Protein AF-A0A4Q7YF95-F1 (afdb_monomer_lite)

Organism: NCBI:txid388466

Radius of gyration: 21.89 Å; chains: 1; bounding box: 48×42×56 Å

InterPro domains:
  IPR001387 Cro/C1-type, helix-turn-helix domain [PF01381] (141-171)
  IPR001387 Cro/C1-type, helix-turn-helix domain [PS50943] (138-192)
  IPR001387 Cro/C1-type, helix-turn-helix domain [cd00093] (141-169)
  IPR010982 Lambda repressor-like, DNA-binding domain superfamily [G3DSA:1.10.260.40] (134-193)
  IPR010982 Lambda repressor-like, DNA-binding domain superfamily [SSF47413] (138-171)

Secondary structure (DSSP, 8-state):
---------EEEEE-TTTHHHHHHHTTTS-EEEEEPPSS--TTTS--EEEEEEE-SSPPP-HHHHHHHHHTTSTTEEEEEEE--S--HHHHHHHHHHHHHH--S-EEEESSHHHHHHHHHHTTS-------TTSS--HHHHHHHTT--HHHHHHHTTS-HHHHHHHHTTSSGGGHHHHSHHHHHHHHHHHHHS-GGGHHHHHHS-BGGGTTB-HHHHHHTT-HHHHHHHHHHHHTT---

pLDDT: mean 79.91, std 13.31, range [26.0, 94.62]

Foldseek 3Di:
DPDPDPAAAEEEEEAPVCQVVVCVLCVLFSYHRDYQDQADALVNDAQYAEYEYEDEVDADDPSVLNSQLSQVDPSYQEYEYEYADDPPVRVVRVVVSCVVRHPHHYYYHNHVLVVLLVCVVSVRDDPQCQDPPGDRLLVVLCVLLVHDLLLQCQLLVHDSVVSVCVNVVHPCPCVCVSCVLSVLLVRLCSNPPRSVCSNVQQCAQDVQVVRDRVSVCSSNNNSVSVSVVSVCVVVVHDD

Structure (mmCIF, N/CA/C/O backbone):
data_AF-A0A4Q7YF95-F1
#
_entry.id   AF-A0A4Q7YF95-F1
#
loop_
_atom_site.group_PDB
_atom_site.id
_atom_site.type_symbol
_atom_site.label_atom_id
_atom_site.label_alt_id
_atom_site.label_comp_id
_atom_site.label_asym_id
_atom_site.label_entity_id
_atom_site.label_seq_id
_atom_site.pdbx_PDB_ins_code
_atom_site.Cartn_x
_atom_site.Cartn_y
_atom_site.Cartn_z
_atom_site.occupancy
_atom_site.B_iso_or_equiv
_atom_site.auth_seq_id
_atom_site.auth_comp_id
_atom_site.auth_asym_id
_atom_site.auth_atom_id
_atom_site.pdbx_PDB_model_num
ATOM 1 N N . MET A 1 1 ? 23.882 14.570 18.164 1.00 30.48 1 MET A N 1
ATOM 2 C CA . MET A 1 1 ? 22.752 15.028 17.330 1.00 30.48 1 MET A CA 1
ATOM 3 C C . MET A 1 1 ? 23.112 14.731 15.887 1.00 30.48 1 MET A C 1
ATOM 5 O O . MET A 1 1 ? 23.683 15.581 15.221 1.00 30.48 1 MET A O 1
ATOM 9 N N . GLU A 1 2 ? 22.876 13.499 15.441 1.00 26.00 2 GLU A N 1
ATOM 10 C CA . GLU A 1 2 ? 22.947 13.183 14.014 1.00 26.00 2 GLU A CA 1
ATOM 11 C C . GLU A 1 2 ? 21.633 13.638 13.389 1.00 26.00 2 GLU A C 1
ATOM 13 O O . GLU A 1 2 ? 20.549 13.221 13.795 1.00 26.00 2 GLU A O 1
ATOM 18 N N . THR A 1 3 ? 21.736 14.575 12.457 1.00 28.14 3 THR A N 1
ATOM 19 C CA . THR A 1 3 ? 20.658 14.976 11.565 1.00 28.14 3 THR A CA 1
ATOM 20 C C . THR A 1 3 ? 20.126 13.724 10.876 1.00 28.14 3 THR A C 1
ATOM 22 O O . THR A 1 3 ? 20.822 13.114 10.067 1.00 28.14 3 THR A O 1
ATOM 25 N N . VAL A 1 4 ? 18.895 13.324 11.207 1.00 33.94 4 VAL A N 1
ATOM 26 C CA . VAL A 1 4 ? 18.156 12.280 10.490 1.00 33.94 4 VAL A CA 1
ATOM 27 C C . VAL A 1 4 ? 17.928 12.798 9.072 1.00 33.94 4 VAL A C 1
ATOM 29 O O . VAL A 1 4 ? 16.939 13.469 8.787 1.00 33.94 4 VAL A O 1
ATOM 32 N N . ALA A 1 5 ? 18.894 12.562 8.187 1.00 36.22 5 ALA A N 1
ATOM 33 C CA . ALA A 1 5 ? 18.736 12.799 6.766 1.00 36.22 5 ALA A CA 1
ATOM 34 C C . ALA A 1 5 ? 17.517 11.985 6.323 1.00 36.22 5 ALA A C 1
ATOM 36 O O . ALA A 1 5 ? 17.524 10.761 6.454 1.00 36.22 5 ALA A O 1
ATOM 37 N N . HIS A 1 6 ? 16.458 12.657 5.865 1.00 42.09 6 HIS A N 1
ATOM 38 C CA . HIS A 1 6 ? 15.288 12.010 5.278 1.00 42.09 6 HIS A CA 1
ATOM 39 C C . HIS A 1 6 ? 15.752 11.073 4.161 1.00 42.09 6 HIS A C 1
ATOM 41 O O . HIS A 1 6 ? 16.084 11.501 3.055 1.00 42.09 6 HIS A O 1
ATOM 47 N N . ARG A 1 7 ? 15.844 9.780 4.474 1.00 53.19 7 ARG A N 1
ATOM 48 C CA . ARG A 1 7 ? 16.226 8.755 3.516 1.00 53.19 7 ARG A CA 1
ATOM 49 C C . ARG A 1 7 ? 15.000 8.487 2.661 1.00 53.19 7 ARG A C 1
ATOM 51 O O . ARG A 1 7 ? 14.085 7.804 3.093 1.00 53.19 7 ARG A O 1
ATOM 58 N N . GLN A 1 8 ? 14.980 9.056 1.464 1.00 64.06 8 GLN A N 1
ATOM 59 C CA . GLN A 1 8 ? 13.888 8.868 0.520 1.00 64.06 8 GLN A CA 1
ATOM 60 C C . GLN A 1 8 ? 13.778 7.388 0.126 1.00 64.06 8 GLN A C 1
ATOM 62 O O . GLN A 1 8 ? 14.653 6.848 -0.553 1.00 64.06 8 GLN A O 1
A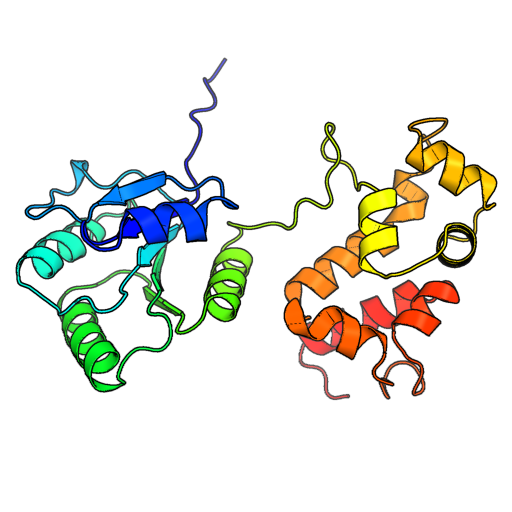TOM 67 N N . GLU A 1 9 ? 12.730 6.709 0.590 1.00 81.38 9 GLU A N 1
ATOM 68 C CA . GLU A 1 9 ? 12.582 5.262 0.393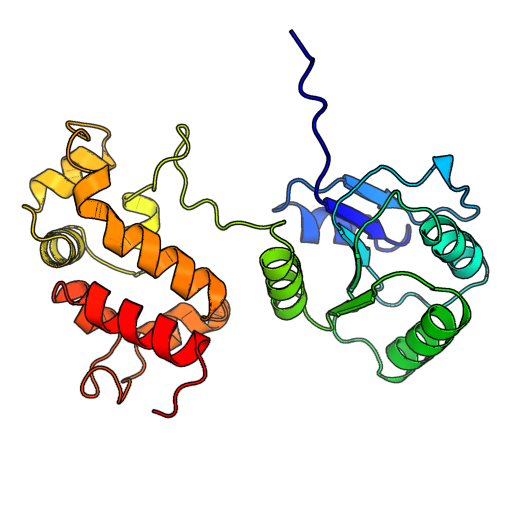 1.00 81.38 9 GLU A CA 1
ATOM 69 C C . GLU A 1 9 ? 12.137 4.912 -1.030 1.00 81.38 9 GLU A C 1
ATOM 71 O O . GLU A 1 9 ? 12.580 3.899 -1.579 1.00 81.38 9 GLU A O 1
ATOM 76 N N . LEU A 1 10 ? 11.344 5.792 -1.650 1.00 87.62 10 LEU A N 1
ATOM 77 C CA . LEU A 1 10 ? 10.809 5.637 -2.998 1.00 87.62 10 LEU A CA 1
ATOM 78 C C . LEU A 1 10 ? 11.267 6.770 -3.912 1.00 87.62 10 LEU A C 1
ATOM 80 O O . LEU A 1 10 ? 11.048 7.949 -3.634 1.00 87.62 10 LEU A O 1
ATOM 84 N N . THR A 1 11 ? 11.864 6.415 -5.042 1.00 91.56 11 THR A N 1
ATOM 85 C CA . THR A 1 11 ? 12.058 7.338 -6.167 1.00 91.56 11 THR A CA 1
ATOM 86 C C . THR A 1 11 ? 11.284 6.816 -7.366 1.00 91.56 11 THR A C 1
ATOM 88 O O . THR A 1 11 ? 11.277 5.620 -7.625 1.00 91.56 11 THR A O 1
ATOM 91 N N . VAL A 1 12 ? 10.615 7.697 -8.095 1.00 92.69 12 VAL A N 1
ATOM 92 C CA . VAL A 1 12 ? 9.833 7.366 -9.283 1.00 92.69 12 VAL A CA 1
ATOM 93 C C . VAL A 1 12 ? 10.422 8.122 -10.460 1.00 92.69 12 VAL A C 1
ATOM 95 O O . VAL A 1 12 ? 10.557 9.342 -10.418 1.00 92.69 12 VAL A O 1
ATOM 98 N N . TRP A 1 13 ? 10.752 7.394 -11.514 1.00 93.06 13 TRP A N 1
ATOM 99 C CA . TRP A 1 13 ? 11.311 7.913 -12.749 1.00 93.06 13 TRP A CA 1
ATOM 100 C C . TRP A 1 13 ? 10.287 7.787 -13.860 1.00 93.06 13 TRP A C 1
ATOM 102 O O . TRP A 1 13 ? 9.711 6.719 -14.041 1.00 93.06 13 TRP A O 1
ATOM 112 N N . ALA A 1 14 ? 10.062 8.861 -14.604 1.00 92.19 14 ALA A N 1
ATOM 113 C CA . ALA A 1 14 ? 9.089 8.881 -15.687 1.00 92.19 14 ALA A CA 1
ATOM 114 C C . ALA A 1 14 ? 9.597 9.717 -16.862 1.00 92.19 14 ALA A C 1
ATOM 116 O O . ALA A 1 14 ? 10.321 10.695 -16.674 1.00 92.19 14 ALA A O 1
ATOM 117 N N . ASP A 1 15 ? 9.197 9.366 -18.079 1.00 89.69 15 ASP A N 1
ATOM 118 C CA . ASP A 1 15 ? 9.427 10.236 -19.228 1.00 89.69 15 ASP A CA 1
ATOM 119 C C . ASP A 1 15 ? 8.737 11.590 -19.047 1.00 89.69 15 ASP A C 1
ATOM 121 O O . ASP A 1 15 ? 7.677 11.691 -18.427 1.00 89.69 15 ASP A O 1
ATOM 125 N N . ALA A 1 16 ? 9.306 12.643 -19.639 1.00 87.88 16 ALA A N 1
ATOM 126 C CA . ALA A 1 16 ? 8.754 13.996 -19.543 1.00 87.88 16 ALA A CA 1
ATOM 127 C C . ALA A 1 16 ? 7.283 14.077 -20.002 1.00 87.88 16 ALA A C 1
ATOM 129 O O . ALA A 1 16 ? 6.505 14.833 -19.424 1.00 87.88 16 ALA A O 1
ATOM 130 N N . SER A 1 17 ? 6.895 13.266 -20.994 1.00 87.44 17 SER A N 1
ATOM 131 C CA . SER A 1 17 ? 5.521 13.178 -21.505 1.00 87.44 17 SER A CA 1
ATOM 132 C C . SER A 1 17 ? 4.517 12.616 -20.495 1.00 87.44 17 SER A C 1
ATOM 134 O O . SER A 1 17 ? 3.343 12.964 -20.568 1.00 87.44 17 SER A O 1
ATOM 136 N N . VAL A 1 18 ? 4.959 11.776 -19.553 1.00 88.88 18 VAL A N 1
ATOM 137 C CA . VAL A 1 18 ? 4.102 11.093 -18.562 1.00 88.88 18 VAL A CA 1
ATOM 138 C C . VAL A 1 18 ? 4.451 11.475 -17.120 1.00 88.88 18 VAL A C 1
ATOM 140 O O . VAL A 1 18 ? 3.931 10.900 -16.168 1.00 88.88 18 VAL A O 1
ATOM 143 N N . LEU A 1 19 ? 5.306 12.483 -16.929 1.00 90.00 19 LEU A N 1
ATOM 144 C CA . LEU A 1 19 ? 5.762 12.922 -15.611 1.00 90.00 19 LEU A CA 1
ATOM 145 C C . LEU A 1 19 ? 4.626 13.505 -14.763 1.00 90.00 19 LEU A C 1
ATOM 147 O O . LEU A 1 19 ? 4.583 13.273 -13.558 1.00 90.00 19 LEU A O 1
ATOM 151 N N . ALA A 1 20 ? 3.715 14.265 -15.378 1.00 88.44 20 ALA A N 1
ATOM 152 C CA . ALA A 1 20 ? 2.544 14.801 -14.684 1.00 88.44 20 ALA A CA 1
ATOM 153 C C . ALA A 1 20 ? 1.636 13.670 -14.172 1.00 88.44 20 ALA A C 1
ATOM 155 O O . ALA A 1 20 ? 1.212 13.701 -13.021 1.00 88.44 20 ALA A O 1
ATOM 156 N N . GLU A 1 21 ? 1.429 12.635 -14.989 1.00 88.06 21 GLU A N 1
ATOM 157 C CA . GLU A 1 21 ? 0.671 11.441 -14.608 1.00 88.06 21 GLU A CA 1
ATOM 158 C C . GLU A 1 21 ? 1.381 10.640 -13.511 1.00 88.06 21 GLU A C 1
ATOM 160 O O . GLU A 1 21 ? 0.750 10.220 -12.548 1.00 88.06 21 GLU A O 1
ATOM 165 N N . ALA A 1 22 ? 2.704 10.479 -13.592 1.00 86.94 22 ALA A N 1
ATOM 166 C CA . ALA A 1 22 ? 3.474 9.822 -12.540 1.00 86.94 22 ALA A CA 1
ATOM 167 C C . ALA A 1 22 ? 3.366 10.570 -11.201 1.00 86.94 22 ALA A C 1
ATOM 169 O O . ALA A 1 22 ? 3.238 9.947 -10.150 1.00 86.94 22 ALA A O 1
ATOM 170 N N . LYS A 1 23 ? 3.390 11.908 -11.224 1.00 87.88 23 LYS A N 1
ATOM 171 C CA . LYS A 1 23 ? 3.216 12.709 -10.007 1.00 87.88 23 LYS A CA 1
ATOM 172 C C . LYS A 1 23 ? 1.863 12.473 -9.355 1.00 87.88 23 LYS A C 1
ATOM 174 O O . LYS A 1 23 ? 1.802 12.319 -8.141 1.00 87.88 23 LYS A O 1
ATOM 179 N N . ASP A 1 24 ? 0.814 12.414 -10.163 1.00 83.75 24 ASP A N 1
ATOM 180 C CA . ASP A 1 24 ? -0.536 12.131 -9.693 1.00 83.75 24 ASP A CA 1
ATOM 181 C C . ASP A 1 24 ? -0.656 10.696 -9.145 1.00 83.75 24 ASP A C 1
ATOM 183 O O . ASP A 1 24 ? -1.069 10.485 -8.005 1.00 83.75 24 ASP A O 1
ATOM 187 N N . LEU A 1 25 ? -0.173 9.700 -9.892 1.00 81.50 25 LEU A N 1
ATOM 188 C CA . LEU A 1 25 ? -0.291 8.279 -9.552 1.00 81.50 25 LEU A CA 1
ATOM 189 C C . LEU A 1 25 ? 0.499 7.877 -8.296 1.00 81.50 25 LEU A C 1
ATOM 191 O O . LEU A 1 25 ? 0.059 7.013 -7.534 1.00 81.50 25 LEU A O 1
ATOM 195 N N . PHE A 1 26 ? 1.648 8.509 -8.056 1.00 82.94 26 PHE A N 1
ATOM 196 C CA . PHE A 1 26 ? 2.492 8.248 -6.887 1.00 82.94 26 PHE A CA 1
ATOM 197 C C . PHE A 1 26 ? 2.343 9.290 -5.769 1.00 82.94 26 PHE A C 1
ATOM 199 O O . PHE A 1 26 ? 3.061 9.204 -4.777 1.00 82.94 26 PHE A O 1
ATOM 206 N N . SER A 1 27 ? 1.397 10.227 -5.880 1.00 78.62 27 SER A N 1
ATOM 207 C CA . SER A 1 27 ? 1.142 11.283 -4.879 1.00 78.62 27 SER A CA 1
ATOM 208 C C . SER A 1 27 ? 0.841 10.754 -3.471 1.00 78.62 27 SER A C 1
ATOM 210 O O . SER A 1 27 ? 1.126 11.418 -2.481 1.00 78.62 27 SER A O 1
ATOM 212 N N . HIS A 1 28 ? 0.288 9.542 -3.384 1.00 70.06 28 HIS A N 1
ATOM 213 C CA . HIS A 1 28 ? -0.070 8.862 -2.136 1.00 70.06 28 HIS A CA 1
ATOM 214 C C . HIS A 1 28 ? 1.130 8.207 -1.440 1.00 70.06 28 HIS A C 1
ATOM 216 O O . HIS A 1 28 ? 0.973 7.586 -0.389 1.00 70.06 28 HIS A O 1
ATOM 222 N N . PHE A 1 29 ? 2.310 8.286 -2.048 1.00 72.94 29 PHE A N 1
ATOM 223 C CA . PHE A 1 29 ? 3.548 7.778 -1.491 1.00 72.94 29 PHE A CA 1
ATOM 224 C C . PHE A 1 29 ? 4.480 8.946 -1.208 1.00 72.94 29 PHE A C 1
ATOM 226 O O . PHE A 1 29 ? 4.494 9.934 -1.940 1.00 72.94 29 PHE A O 1
ATOM 233 N N . GLU A 1 30 ? 5.327 8.804 -0.193 1.00 76.50 30 GLU A N 1
ATOM 234 C CA . GLU A 1 30 ? 6.416 9.748 0.077 1.00 76.50 30 GLU A CA 1
ATOM 235 C C . GLU A 1 30 ? 7.559 9.560 -0.945 1.00 76.50 30 GLU A C 1
ATOM 237 O O . GLU A 1 30 ? 8.699 9.222 -0.618 1.00 76.50 30 GLU A O 1
ATOM 242 N N . ALA A 1 31 ? 7.233 9.727 -2.229 1.00 84.25 31 ALA A N 1
ATOM 243 C CA . ALA A 1 31 ? 8.092 9.429 -3.364 1.00 84.25 31 ALA A CA 1
ATOM 244 C C . ALA A 1 31 ? 8.725 10.684 -3.976 1.00 84.25 31 ALA A C 1
ATOM 246 O O . ALA A 1 31 ? 8.050 11.684 -4.222 1.00 84.25 31 ALA A O 1
ATOM 247 N N . ALA A 1 32 ? 10.011 10.612 -4.332 1.00 87.81 32 ALA A N 1
ATOM 248 C CA . ALA A 1 32 ? 10.620 11.610 -5.214 1.00 87.81 32 ALA A CA 1
ATOM 249 C C . ALA A 1 32 ? 10.286 11.273 -6.656 1.00 87.81 32 ALA A C 1
ATOM 251 O O . ALA A 1 32 ? 10.810 10.298 -7.186 1.00 87.81 32 ALA A O 1
ATOM 252 N N . ILE A 1 33 ? 9.488 12.105 -7.316 1.00 90.50 33 ILE A N 1
ATOM 253 C CA . ILE A 1 33 ? 9.191 11.926 -8.737 1.00 90.50 33 ILE A CA 1
ATOM 254 C C . ILE A 1 33 ? 10.149 12.769 -9.582 1.00 90.50 33 ILE A C 1
ATOM 256 O O . ILE A 1 33 ? 10.234 13.989 -9.420 1.00 90.50 33 ILE A O 1
ATOM 260 N N . ARG A 1 34 ? 10.873 12.113 -10.490 1.00 91.75 34 ARG A N 1
ATOM 261 C CA . ARG A 1 34 ? 11.929 12.696 -11.324 1.00 91.75 34 ARG A CA 1
ATOM 262 C C . ARG A 1 34 ? 11.732 12.340 -12.803 1.00 91.75 34 ARG A C 1
ATOM 264 O O . ARG A 1 34 ? 11.249 11.250 -13.112 1.00 91.75 34 ARG A O 1
ATOM 271 N N . PRO A 1 35 ? 12.109 13.235 -13.732 1.00 91.69 35 PRO A N 1
ATOM 272 C CA . PRO A 1 35 ? 12.163 12.887 -15.144 1.00 91.69 35 PRO A CA 1
ATOM 273 C C . PRO A 1 35 ? 13.313 11.911 -15.414 1.00 91.69 35 PRO A C 1
ATOM 275 O O . PRO A 1 35 ? 14.379 12.035 -14.808 1.00 91.69 35 PRO A O 1
ATOM 278 N N . ILE A 1 36 ? 13.127 10.986 -16.355 1.00 88.56 36 ILE A N 1
ATOM 279 C CA . ILE A 1 36 ? 14.234 10.208 -16.921 1.00 88.56 36 ILE A CA 1
ATOM 280 C C . ILE A 1 36 ? 15.137 11.187 -17.692 1.00 88.56 36 ILE A C 1
ATOM 282 O O . ILE A 1 36 ? 14.664 11.854 -18.619 1.00 88.56 36 ILE A O 1
ATOM 286 N N . PRO A 1 37 ? 16.415 11.338 -17.307 1.00 84.94 37 PRO A N 1
ATOM 287 C CA . PRO A 1 37 ? 17.321 12.254 -17.982 1.00 84.94 37 PRO A CA 1
ATOM 288 C C . PRO A 1 37 ? 17.772 11.680 -19.333 1.00 84.94 37 PRO A C 1
ATOM 290 O O . PRO A 1 37 ? 17.904 10.470 -19.497 1.00 84.94 37 PRO A O 1
ATOM 293 N N . LYS A 1 38 ? 18.056 12.559 -20.303 1.00 81.31 38 LYS A N 1
ATOM 294 C CA . LYS A 1 38 ? 18.584 12.160 -21.626 1.00 81.31 38 LYS A CA 1
ATOM 295 C C . LYS A 1 38 ? 20.010 11.608 -21.553 1.00 81.31 38 LYS A C 1
ATOM 297 O O . LYS A 1 38 ? 20.402 10.776 -22.362 1.00 81.31 38 LYS A O 1
ATOM 302 N N . THR A 1 39 ? 20.774 12.101 -20.585 1.00 81.06 39 THR A N 1
ATOM 303 C CA . THR A 1 39 ? 22.123 11.662 -20.232 1.00 81.06 39 THR A CA 1
ATOM 304 C C . THR A 1 39 ? 22.157 11.506 -18.723 1.00 81.06 39 THR A C 1
ATOM 306 O O . THR A 1 39 ? 21.789 12.441 -18.013 1.00 81.06 39 THR A O 1
ATOM 309 N N . CYS A 1 40 ? 22.549 10.334 -18.242 1.00 79.94 40 CYS A N 1
ATOM 310 C CA . CYS A 1 40 ? 22.550 10.011 -16.824 1.00 79.94 40 CYS A CA 1
ATOM 311 C C . CYS A 1 40 ? 23.971 9.701 -16.362 1.00 79.94 40 CYS A C 1
ATOM 313 O O . CYS A 1 40 ? 24.679 8.927 -17.010 1.00 79.94 40 CYS A O 1
ATOM 315 N N . HIS A 1 41 ? 24.357 10.258 -15.219 1.00 82.06 41 HIS A N 1
ATOM 316 C CA . HIS A 1 41 ? 25.545 9.865 -14.479 1.00 82.06 41 HIS A CA 1
ATOM 317 C C . HIS A 1 41 ? 25.152 9.198 -13.160 1.00 82.06 41 HIS A C 1
ATOM 319 O O . HIS A 1 41 ? 24.077 9.425 -12.604 1.00 82.06 41 HIS A O 1
ATOM 325 N N . SER A 1 42 ? 26.044 8.372 -12.610 1.00 77.19 42 SER A N 1
ATOM 326 C CA . SER A 1 42 ? 25.785 7.675 -11.343 1.00 77.19 42 SER A CA 1
ATOM 327 C C . SER A 1 42 ? 25.513 8.639 -10.178 1.00 77.19 42 SER A C 1
ATOM 329 O O . SER A 1 42 ? 24.853 8.265 -9.209 1.00 77.19 42 SER A O 1
ATOM 331 N N . GLU A 1 43 ? 25.998 9.881 -10.254 1.00 79.75 43 GLU A N 1
ATOM 332 C CA . GLU A 1 43 ? 25.756 10.963 -9.292 1.00 79.75 43 GLU A CA 1
ATOM 333 C C . GLU A 1 43 ? 24.302 11.451 -9.279 1.00 79.75 43 GLU A C 1
ATOM 335 O O . GLU A 1 43 ? 23.798 11.782 -8.206 1.00 79.75 43 GLU A O 1
ATOM 340 N N . ASP A 1 44 ? 23.609 11.375 -10.418 1.00 79.88 44 ASP A N 1
ATOM 341 C CA . ASP A 1 44 ? 22.237 11.866 -10.597 1.00 79.88 44 ASP A CA 1
ATOM 342 C C . ASP A 1 44 ? 21.182 10.965 -9.940 1.00 79.88 44 ASP A C 1
ATOM 344 O O . ASP A 1 44 ? 20.050 11.394 -9.684 1.00 79.88 44 ASP A O 1
ATOM 348 N N . VAL A 1 45 ? 21.539 9.708 -9.655 1.00 83.00 45 VAL A N 1
ATOM 349 C CA . VAL A 1 45 ? 20.655 8.742 -9.000 1.00 83.00 45 VAL A CA 1
ATOM 350 C C . VAL A 1 45 ? 20.704 8.962 -7.483 1.00 83.00 45 VAL A C 1
ATOM 352 O O . VAL A 1 45 ? 21.737 8.691 -6.856 1.00 83.00 45 VAL A O 1
ATOM 355 N N . PRO A 1 46 ? 19.609 9.440 -6.854 1.00 84.44 46 PRO A N 1
ATOM 356 C CA . PRO A 1 46 ? 19.553 9.583 -5.414 1.00 84.44 46 PRO A CA 1
ATOM 357 C C . PRO A 1 46 ? 19.580 8.202 -4.763 1.00 84.44 46 PRO A C 1
ATOM 359 O O . PRO A 1 46 ? 19.054 7.217 -5.291 1.00 84.44 46 PRO A O 1
ATOM 362 N N . LYS A 1 47 ? 20.166 8.142 -3.569 1.00 83.69 47 LYS A N 1
ATOM 363 C CA . LYS A 1 47 ? 20.121 6.926 -2.765 1.00 83.69 47 LYS A CA 1
ATOM 364 C C . LYS A 1 47 ? 18.669 6.647 -2.377 1.00 83.69 47 LYS A C 1
ATOM 366 O O . LYS A 1 47 ? 18.069 7.454 -1.674 1.00 83.69 47 LYS A O 1
ATOM 371 N N . SER A 1 48 ? 18.129 5.516 -2.815 1.00 83.56 48 SER A N 1
ATOM 372 C CA . SER A 1 48 ? 16.758 5.094 -2.515 1.00 83.56 48 SER A CA 1
ATOM 373 C C . SER A 1 48 ? 16.693 3.590 -2.301 1.00 83.56 48 SER A C 1
ATOM 375 O O . SER A 1 48 ? 17.590 2.849 -2.706 1.00 83.56 48 SER A O 1
ATOM 377 N N . LYS A 1 49 ? 15.644 3.129 -1.621 1.00 82.62 49 LYS A N 1
ATOM 378 C CA . LYS A 1 49 ? 15.423 1.696 -1.421 1.00 82.62 49 LYS A CA 1
ATOM 379 C C . LYS A 1 49 ? 14.820 1.082 -2.680 1.00 82.62 49 LYS A C 1
ATOM 381 O O . LYS A 1 49 ? 15.367 0.129 -3.226 1.00 82.62 49 LYS A O 1
ATOM 386 N N . VAL A 1 50 ? 13.741 1.680 -3.181 1.00 88.44 50 VAL A N 1
ATOM 387 C CA . VAL A 1 50 ? 13.123 1.285 -4.446 1.00 88.44 50 VAL A CA 1
ATOM 388 C C . VAL A 1 50 ? 13.110 2.469 -5.399 1.00 88.44 50 VAL A C 1
ATOM 390 O O . VAL A 1 50 ? 12.603 3.544 -5.073 1.00 88.44 50 VAL A O 1
ATOM 393 N N . SER A 1 51 ? 13.643 2.258 -6.599 1.00 91.69 51 SER A N 1
ATOM 394 C CA . SER A 1 51 ? 13.388 3.138 -7.734 1.00 91.69 51 SER A CA 1
ATOM 395 C C . SER A 1 51 ? 12.370 2.486 -8.654 1.00 91.69 51 SER A C 1
ATOM 397 O O . SER A 1 51 ? 12.613 1.407 -9.187 1.00 91.69 51 SER A O 1
ATOM 399 N N . VAL A 1 52 ? 11.229 3.13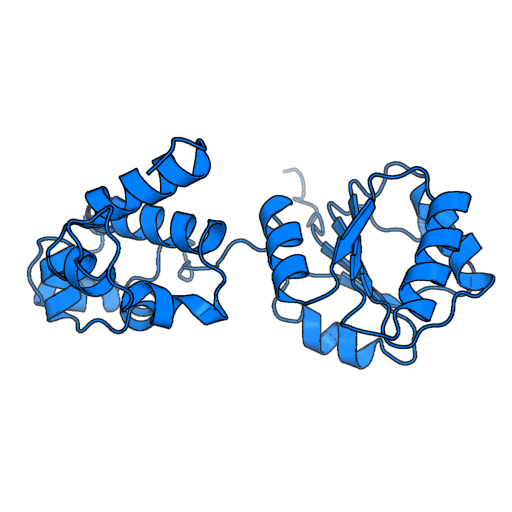7 -8.846 1.00 92.88 52 VAL A N 1
ATOM 400 C CA . VAL A 1 52 ? 10.216 2.716 -9.809 1.00 92.88 52 VAL A CA 1
ATOM 401 C C . VAL A 1 52 ? 10.462 3.435 -11.124 1.00 92.88 52 VAL A C 1
ATOM 403 O O . VAL A 1 52 ? 10.535 4.659 -11.146 1.00 92.88 52 VAL A O 1
ATOM 406 N N . VAL A 1 53 ? 10.571 2.694 -12.220 1.00 92.50 53 VAL A N 1
ATOM 407 C CA . VAL A 1 53 ? 10.605 3.254 -13.573 1.00 92.50 53 VAL A CA 1
ATOM 408 C C . VAL A 1 53 ? 9.214 3.103 -14.165 1.00 92.50 53 VAL A C 1
ATOM 410 O O . VAL A 1 53 ? 8.749 1.991 -14.410 1.00 92.50 53 VAL A O 1
ATOM 413 N N . TYR A 1 54 ? 8.535 4.227 -14.353 1.00 92.94 54 TYR A N 1
ATOM 414 C CA . TYR A 1 54 ? 7.192 4.290 -14.894 1.00 92.94 54 TYR A CA 1
ATOM 415 C C . TYR A 1 54 ? 7.230 4.408 -16.416 1.00 92.94 54 TYR A C 1
ATOM 417 O O . TYR A 1 54 ? 7.668 5.418 -16.971 1.00 92.94 54 TYR A O 1
ATOM 425 N N . LEU A 1 55 ? 6.765 3.353 -17.080 1.00 87.62 55 LEU A N 1
ATOM 426 C CA . LEU A 1 55 ? 6.900 3.146 -18.517 1.00 87.62 55 LEU A CA 1
ATOM 427 C C . LEU A 1 55 ? 5.531 3.059 -19.187 1.00 87.62 55 LEU A C 1
ATOM 429 O O . LEU A 1 55 ? 5.120 1.984 -19.606 1.00 87.62 55 LEU A O 1
ATOM 433 N N . LYS A 1 56 ? 4.823 4.185 -19.287 1.00 84.75 56 LYS A N 1
ATOM 434 C CA . LYS A 1 56 ? 3.557 4.252 -20.028 1.00 84.75 56 LYS A CA 1
ATOM 435 C C . LYS A 1 56 ? 3.792 4.761 -21.445 1.00 84.75 56 LYS A C 1
ATOM 437 O O . LYS A 1 56 ? 4.276 5.879 -21.618 1.00 84.75 56 LYS A O 1
ATOM 442 N N . HIS A 1 57 ? 3.461 3.942 -22.445 1.00 79.62 57 HIS A N 1
ATOM 443 C CA . HIS A 1 57 ? 3.627 4.248 -23.878 1.00 79.62 57 HIS A CA 1
ATOM 444 C C . HIS A 1 57 ? 5.050 4.688 -24.282 1.00 79.62 57 HIS A C 1
ATOM 446 O O . HIS A 1 57 ? 5.248 5.318 -25.322 1.00 79.62 57 HIS A O 1
ATOM 452 N N . SER A 1 58 ? 6.051 4.381 -23.456 1.00 79.75 58 SER A N 1
ATOM 453 C CA . SER A 1 58 ? 7.435 4.776 -23.693 1.00 79.75 58 SER A CA 1
ATOM 454 C C . SER A 1 58 ? 8.134 3.709 -24.518 1.00 79.75 58 SER A C 1
ATOM 456 O O . SER A 1 58 ? 8.257 2.569 -24.079 1.00 79.75 58 SER A O 1
ATOM 458 N N . GLU A 1 59 ? 8.598 4.063 -25.712 1.00 85.00 59 GLU A N 1
ATOM 459 C CA . GLU A 1 59 ? 9.426 3.184 -26.538 1.00 85.00 59 GLU A CA 1
ATOM 460 C C . GLU A 1 59 ? 10.883 3.192 -26.042 1.00 85.00 59 GLU A C 1
ATOM 462 O O . GLU A 1 59 ? 11.422 4.263 -25.741 1.00 85.00 59 GLU A O 1
ATOM 467 N N . PRO A 1 60 ? 11.561 2.032 -25.970 1.00 84.81 60 PRO A N 1
ATOM 468 C CA . PRO A 1 60 ? 12.959 1.970 -25.575 1.00 84.81 60 PRO A CA 1
ATOM 469 C C . PRO A 1 60 ? 13.850 2.763 -26.547 1.00 84.81 60 PRO A C 1
ATOM 471 O O . PRO A 1 60 ? 13.900 2.481 -27.744 1.00 84.81 60 PRO A O 1
ATOM 474 N N . ARG A 1 61 ? 14.580 3.752 -26.020 1.00 86.56 61 ARG A N 1
ATOM 475 C CA . ARG A 1 61 ? 15.492 4.641 -26.762 1.00 86.56 61 ARG A CA 1
ATOM 476 C C . ARG A 1 61 ? 16.913 4.545 -26.210 1.00 86.56 61 ARG A C 1
ATOM 478 O O . ARG A 1 61 ? 17.131 3.992 -25.136 1.00 86.56 61 ARG A O 1
ATOM 485 N N . LYS A 1 62 ? 17.883 5.116 -26.931 1.00 82.06 62 LYS A N 1
ATOM 486 C CA . LYS A 1 62 ? 19.297 5.147 -26.508 1.00 82.06 62 LYS A CA 1
ATOM 487 C C . LYS A 1 62 ? 19.482 5.837 -25.152 1.00 82.06 62 LYS A C 1
ATOM 489 O O . LYS A 1 62 ? 20.268 5.382 -24.337 1.00 82.06 62 LYS A O 1
ATOM 494 N N . ASP A 1 63 ? 18.690 6.867 -24.900 1.00 83.19 63 ASP A N 1
ATOM 495 C CA . ASP A 1 63 ? 18.611 7.646 -23.665 1.00 83.19 63 ASP A CA 1
ATOM 496 C C . ASP A 1 63 ? 18.349 6.734 -22.447 1.00 83.19 63 ASP A C 1
ATOM 498 O O . ASP A 1 63 ? 18.935 6.899 -21.378 1.00 83.19 63 ASP A O 1
ATOM 502 N N . HIS A 1 64 ? 17.504 5.711 -22.627 1.00 87.50 64 HIS A N 1
ATOM 503 C CA . HIS A 1 64 ? 17.156 4.762 -21.571 1.00 87.50 64 HIS A CA 1
ATOM 504 C C . HIS A 1 64 ? 18.304 3.800 -21.257 1.00 87.50 64 HIS A C 1
ATOM 506 O O . HIS A 1 64 ? 18.421 3.363 -20.119 1.00 87.50 64 HIS A O 1
ATOM 512 N N . ILE A 1 65 ? 19.175 3.503 -22.226 1.00 85.94 65 ILE A N 1
ATOM 513 C CA . ILE A 1 65 ? 20.367 2.676 -21.997 1.00 85.94 65 ILE A CA 1
ATOM 514 C C . ILE A 1 65 ? 21.285 3.394 -21.009 1.00 85.94 65 ILE A C 1
ATOM 516 O O . ILE A 1 65 ? 21.554 2.862 -19.937 1.00 85.94 65 ILE A O 1
ATOM 520 N N . SER A 1 66 ? 21.662 4.641 -21.309 1.00 84.62 66 SER A N 1
ATOM 521 C CA . SER A 1 66 ? 22.509 5.448 -20.420 1.00 84.62 66 SER A CA 1
ATOM 522 C C . SER A 1 66 ? 21.890 5.633 -19.031 1.00 84.62 66 SER A C 1
ATOM 524 O O . SER A 1 66 ? 22.596 5.620 -18.027 1.00 84.62 66 SER A O 1
ATOM 526 N N . PHE A 1 67 ? 20.563 5.755 -18.949 1.00 87.69 67 PHE A N 1
ATOM 527 C CA . PHE A 1 67 ? 19.844 5.768 -17.675 1.00 87.69 67 PHE A CA 1
ATOM 528 C C . PHE A 1 67 ? 19.982 4.451 -16.896 1.00 87.69 67 PHE A C 1
ATOM 530 O O . PHE A 1 67 ? 20.312 4.482 -15.713 1.00 87.69 67 PHE A O 1
ATOM 537 N N . LEU A 1 68 ? 19.767 3.297 -17.536 1.00 87.62 68 LEU A N 1
ATOM 538 C CA . LEU A 1 68 ? 19.878 1.985 -16.888 1.00 87.62 68 LEU A CA 1
ATOM 539 C C . LEU A 1 68 ? 21.298 1.705 -16.381 1.00 87.62 68 LEU A C 1
ATOM 541 O O . LEU A 1 68 ? 21.462 1.103 -15.318 1.00 87.62 68 LEU A O 1
ATOM 545 N N . GLU A 1 69 ? 22.322 2.189 -17.084 1.00 85.00 69 GLU A N 1
ATOM 546 C CA . GLU A 1 69 ? 23.718 2.058 -16.658 1.00 85.00 69 GLU A CA 1
ATOM 547 C C . GLU A 1 69 ? 24.001 2.736 -15.310 1.00 85.00 69 GLU A C 1
ATOM 549 O O . GLU A 1 69 ? 24.789 2.214 -14.519 1.00 85.00 69 GLU A O 1
ATOM 554 N N . CYS A 1 70 ? 23.307 3.829 -14.977 1.00 84.94 70 CYS A N 1
ATOM 555 C CA . CYS A 1 70 ? 23.451 4.495 -13.679 1.00 84.94 70 CYS A CA 1
ATOM 556 C C . CYS A 1 70 ? 23.039 3.614 -12.487 1.00 84.94 70 CYS A C 1
ATOM 558 O O . CYS A 1 70 ? 23.578 3.763 -11.382 1.00 84.94 70 CYS A O 1
ATOM 560 N N . PHE A 1 71 ? 22.122 2.666 -12.706 1.00 82.88 71 PHE A N 1
ATOM 561 C CA . PHE A 1 71 ? 21.647 1.724 -11.685 1.00 82.88 71 PHE A CA 1
ATOM 562 C C . PHE A 1 71 ? 22.563 0.507 -11.514 1.00 82.88 71 PHE A C 1
ATOM 564 O O . PHE A 1 71 ? 22.292 -0.341 -10.669 1.00 82.88 71 PHE A O 1
ATOM 571 N N . LYS A 1 72 ? 23.685 0.433 -12.248 1.00 77.94 72 LYS A N 1
ATOM 572 C CA . LYS A 1 72 ? 24.777 -0.507 -11.935 1.00 77.94 72 LYS A CA 1
ATOM 573 C C . LYS A 1 72 ? 25.491 -0.128 -1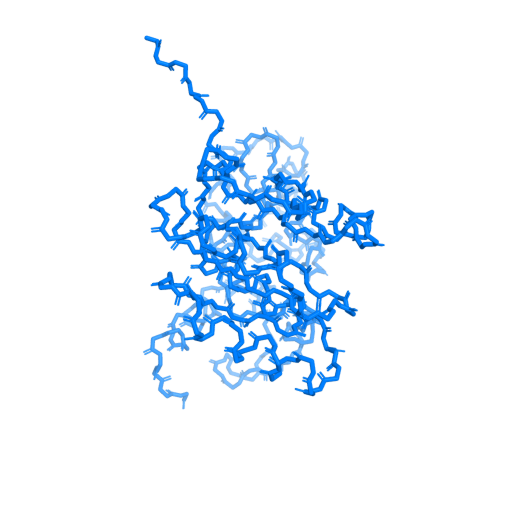0.624 1.00 77.94 72 LYS A C 1
ATOM 575 O O . LYS A 1 72 ? 26.188 -0.954 -10.043 1.00 77.94 72 LYS A O 1
ATOM 580 N N . SER A 1 73 ? 25.321 1.110 -10.146 1.00 73.25 73 SER A N 1
ATOM 581 C CA . SER A 1 73 ? 25.850 1.569 -8.856 1.00 73.25 73 SER A CA 1
ATOM 582 C C . SER A 1 73 ? 24.967 1.122 -7.673 1.00 73.25 73 SER A C 1
ATOM 584 O O . SER A 1 73 ? 23.746 1.060 -7.807 1.00 73.25 73 SER A O 1
ATOM 586 N N . PRO A 1 74 ? 25.528 0.881 -6.470 1.00 73.81 74 PRO A N 1
ATOM 587 C CA . PRO A 1 74 ? 24.790 0.347 -5.314 1.00 73.81 74 PRO A CA 1
ATOM 588 C C . PRO A 1 74 ? 23.874 1.375 -4.615 1.00 73.81 74 PRO A C 1
ATOM 590 O O . PRO A 1 74 ? 23.515 1.209 -3.450 1.00 73.81 74 PRO A O 1
ATOM 593 N N . LYS A 1 75 ? 23.523 2.482 -5.280 1.00 81.75 75 LYS A N 1
ATOM 594 C CA . LYS A 1 75 ? 22.688 3.553 -4.707 1.00 81.75 75 LYS A CA 1
ATOM 595 C C . LYS A 1 75 ? 21.210 3.177 -4.615 1.00 81.75 75 LYS A C 1
ATOM 597 O O . LYS A 1 75 ? 20.485 3.782 -3.825 1.00 81.75 75 LYS A O 1
ATOM 602 N N . VAL A 1 76 ? 20.788 2.199 -5.410 1.00 82.25 76 VAL A N 1
ATOM 603 C CA . VAL A 1 76 ? 19.417 1.702 -5.479 1.00 82.25 76 VAL A CA 1
ATOM 604 C C . VAL A 1 76 ? 19.436 0.212 -5.206 1.00 82.25 76 VAL A C 1
ATOM 606 O O . VAL A 1 76 ? 20.209 -0.526 -5.809 1.00 82.25 76 VAL A O 1
ATOM 609 N N . GLU A 1 77 ? 18.591 -0.224 -4.281 1.00 82.19 77 GLU A N 1
ATOM 610 C CA . GLU A 1 77 ? 18.539 -1.626 -3.871 1.00 82.19 77 GLU A CA 1
ATOM 611 C C . GLU A 1 77 ? 17.654 -2.462 -4.808 1.00 82.19 77 GLU A C 1
ATOM 613 O O . GLU A 1 77 ? 18.016 -3.585 -5.161 1.00 82.19 77 GLU A O 1
ATOM 618 N N . PHE A 1 78 ? 16.528 -1.890 -5.253 1.00 86.00 78 PHE A N 1
ATOM 619 C CA . PHE A 1 78 ? 15.601 -2.519 -6.194 1.00 86.00 78 PHE A CA 1
ATOM 620 C C . PHE A 1 78 ? 15.160 -1.554 -7.285 1.00 86.00 78 PHE A C 1
ATOM 622 O O . PHE A 1 78 ? 14.758 -0.418 -7.011 1.00 86.00 78 PHE A O 1
ATOM 629 N N . LEU A 1 79 ? 15.174 -2.048 -8.519 1.00 89.94 79 LEU A N 1
ATOM 630 C CA . LEU A 1 79 ? 14.642 -1.342 -9.672 1.00 89.94 79 LEU A CA 1
ATOM 631 C C . LEU A 1 79 ? 13.335 -2.013 -10.102 1.00 89.94 79 LEU A C 1
ATOM 633 O O . LEU A 1 79 ? 13.321 -3.174 -10.499 1.00 89.94 79 LEU A O 1
ATOM 637 N N . LEU A 1 80 ? 12.225 -1.295 -9.996 1.00 91.38 80 LEU A N 1
ATOM 638 C CA . LEU A 1 80 ? 10.896 -1.822 -10.281 1.00 91.38 80 LEU A CA 1
ATOM 639 C C . LEU A 1 80 ? 10.338 -1.169 -11.537 1.00 91.38 80 LEU A C 1
ATOM 641 O O . LEU A 1 80 ? 10.030 0.019 -11.547 1.00 91.38 80 LEU A O 1
ATOM 645 N N . PHE A 1 81 ? 10.180 -1.946 -12.597 1.00 91.31 81 PHE A N 1
ATOM 646 C CA . PHE A 1 81 ? 9.548 -1.468 -13.815 1.00 91.31 81 PHE A CA 1
ATOM 647 C C . PHE A 1 81 ? 8.040 -1.555 -13.663 1.00 91.31 81 PHE A C 1
ATOM 649 O O . PHE A 1 81 ? 7.475 -2.642 -13.549 1.00 91.31 81 PHE A O 1
ATOM 656 N N . TYR A 1 82 ? 7.385 -0.399 -13.653 1.00 92.12 82 TYR A N 1
ATOM 657 C CA . TYR A 1 82 ? 5.938 -0.316 -13.675 1.00 92.12 82 TYR A CA 1
ATOM 658 C C . TYR A 1 82 ? 5.465 0.045 -15.078 1.00 92.12 82 TYR A C 1
ATOM 660 O O . TYR A 1 82 ? 5.601 1.187 -15.520 1.00 92.12 82 TYR A O 1
ATOM 668 N N . MET A 1 83 ? 4.896 -0.942 -15.761 1.00 88.12 83 MET A N 1
ATOM 669 C CA . MET A 1 83 ? 4.342 -0.809 -17.102 1.00 88.12 83 MET A CA 1
ATOM 670 C C . MET A 1 83 ? 2.849 -1.146 -17.050 1.00 88.12 83 MET A C 1
ATOM 672 O O . MET A 1 83 ? 2.491 -2.319 -17.172 1.00 88.12 83 MET A O 1
ATOM 676 N N . PRO A 1 84 ? 1.964 -0.162 -16.800 1.00 80.56 84 PRO A N 1
ATOM 677 C CA . PRO A 1 84 ? 0.528 -0.420 -16.767 1.00 80.56 84 PRO A CA 1
ATOM 678 C C . PRO A 1 84 ? 0.091 -0.987 -18.116 1.00 80.56 84 PRO A C 1
ATOM 680 O O . PRO A 1 84 ? 0.368 -0.344 -19.117 1.00 80.56 84 PRO A O 1
ATOM 683 N N . HIS A 1 85 ? -0.547 -2.167 -18.121 1.00 66.38 85 HIS A N 1
ATOM 684 C CA . HIS A 1 85 ? -1.036 -2.915 -19.294 1.00 66.38 85 HIS A CA 1
ATOM 685 C C . HIS A 1 85 ? -0.937 -2.172 -20.640 1.00 66.38 85 HIS A C 1
ATOM 687 O O . HIS A 1 85 ? -1.914 -1.638 -21.162 1.00 66.38 85 HIS A O 1
ATOM 693 N N . ASP A 1 86 ? 0.274 -2.179 -21.189 1.00 61.44 86 ASP A N 1
ATOM 694 C CA . ASP A 1 86 ? 0.596 -1.719 -22.529 1.00 61.44 86 ASP A CA 1
ATOM 695 C C . ASP A 1 86 ? 0.638 -2.931 -23.475 1.00 61.44 86 ASP A C 1
ATOM 697 O O . ASP A 1 86 ? 0.507 -4.087 -23.055 1.00 61.44 86 ASP A O 1
ATOM 701 N N . SER A 1 87 ? 0.833 -2.680 -24.773 1.00 65.12 87 SER A N 1
ATOM 702 C CA . SER A 1 87 ? 1.055 -3.744 -25.759 1.00 65.12 87 SER A CA 1
ATOM 703 C C . SER A 1 87 ? 2.131 -4.726 -25.273 1.00 65.12 87 SER A C 1
ATOM 705 O O . SER A 1 87 ? 3.225 -4.313 -24.882 1.00 65.12 87 SER A O 1
ATOM 707 N N . SER A 1 88 ? 1.869 -6.034 -25.369 1.00 71.88 88 SER A N 1
ATOM 708 C CA . SER A 1 88 ? 2.837 -7.093 -25.032 1.00 71.88 88 SER A CA 1
ATOM 709 C C . SER A 1 88 ? 4.169 -6.934 -25.780 1.00 71.88 88 SER A C 1
ATOM 711 O O . SER A 1 88 ? 5.229 -7.274 -25.255 1.00 71.88 88 SER A O 1
ATOM 713 N N . SER A 1 89 ? 4.136 -6.329 -26.972 1.00 80.44 89 SER A N 1
ATOM 714 C CA . SER A 1 89 ? 5.327 -5.987 -27.756 1.00 80.44 89 SER A CA 1
ATOM 715 C C . SER A 1 89 ? 6.200 -4.897 -27.121 1.00 80.44 89 SER A C 1
ATOM 717 O O . SER A 1 89 ? 7.410 -4.867 -27.348 1.00 80.44 89 SER A O 1
ATOM 719 N N . LEU A 1 90 ? 5.624 -3.989 -26.330 1.00 82.81 90 LEU A N 1
ATOM 720 C CA . LEU A 1 90 ? 6.357 -2.937 -25.628 1.00 82.81 90 LEU A CA 1
ATOM 721 C C . LEU A 1 90 ? 7.069 -3.501 -24.396 1.00 82.81 90 LEU A C 1
ATOM 723 O O . LEU A 1 90 ? 8.268 -3.279 -24.232 1.00 82.81 90 LEU A O 1
ATOM 727 N N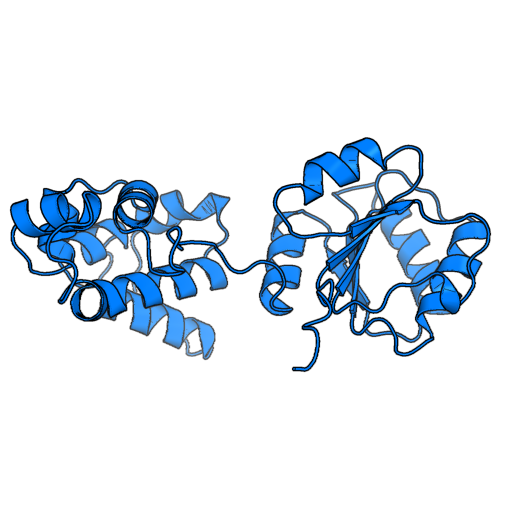 . ALA A 1 91 ? 6.358 -4.311 -23.605 1.00 81.94 91 ALA A N 1
ATOM 728 C CA . ALA A 1 91 ? 6.926 -5.038 -22.470 1.00 81.94 91 ALA A CA 1
ATOM 729 C C . ALA A 1 91 ? 8.084 -5.941 -22.907 1.00 81.94 91 ALA A C 1
ATOM 731 O O . ALA A 1 91 ? 9.139 -5.945 -22.280 1.00 81.94 91 ALA A O 1
ATOM 732 N N . PHE A 1 92 ? 7.924 -6.643 -24.032 1.00 85.00 92 PHE A N 1
ATOM 733 C CA . PHE A 1 92 ? 8.980 -7.473 -24.601 1.00 85.00 92 PHE A CA 1
ATOM 734 C C . PHE A 1 92 ? 10.228 -6.663 -24.981 1.00 85.00 92 PHE A C 1
ATOM 736 O O . PHE A 1 92 ? 11.337 -7.035 -24.602 1.00 85.00 92 PHE A O 1
ATOM 743 N N . ARG A 1 93 ? 10.072 -5.534 -25.687 1.00 87.81 93 ARG A N 1
ATOM 744 C CA . ARG A 1 93 ? 11.211 -4.692 -26.102 1.00 87.81 93 ARG A CA 1
ATOM 745 C C . ARG A 1 93 ? 11.940 -4.069 -24.911 1.00 87.81 93 ARG A C 1
ATOM 747 O O . ARG A 1 93 ? 13.170 -4.041 -24.897 1.00 87.81 93 ARG A O 1
ATOM 754 N N . TRP A 1 94 ? 11.204 -3.629 -23.894 1.00 88.44 94 TRP A N 1
ATOM 755 C CA . TRP A 1 94 ? 11.801 -3.185 -22.637 1.00 88.44 94 TRP A CA 1
ATOM 756 C C . TRP A 1 94 ? 12.495 -4.323 -21.895 1.00 88.44 94 TRP A C 1
ATOM 758 O O . TRP A 1 94 ? 13.619 -4.140 -21.446 1.00 88.44 94 TRP A O 1
ATOM 768 N N . GLY A 1 95 ? 11.893 -5.511 -21.837 1.00 86.44 95 GLY A N 1
ATOM 769 C CA . GLY A 1 95 ? 12.518 -6.702 -21.265 1.00 86.44 95 GLY A CA 1
ATOM 770 C C . GLY A 1 95 ? 13.836 -7.060 -21.957 1.00 86.44 95 GLY A C 1
ATOM 771 O O . GLY A 1 95 ? 14.825 -7.340 -21.287 1.00 86.44 95 GLY A O 1
ATOM 772 N N . GLN A 1 96 ? 13.894 -6.967 -23.290 1.00 88.50 96 GLN A N 1
ATOM 773 C CA . GLN A 1 96 ? 15.132 -7.168 -24.050 1.00 88.50 96 GLN A CA 1
ATOM 774 C C . GLN A 1 96 ? 16.200 -6.113 -23.739 1.00 88.50 96 GLN A C 1
ATOM 776 O O . GLN A 1 96 ? 17.376 -6.457 -23.654 1.00 88.50 96 GLN A O 1
ATOM 781 N N . MET A 1 97 ? 15.821 -4.841 -23.593 1.00 88.38 97 MET A N 1
ATOM 782 C CA . MET A 1 97 ? 16.755 -3.769 -23.233 1.00 88.38 97 MET A CA 1
ATOM 783 C C . MET A 1 97 ? 17.271 -3.941 -21.800 1.00 88.38 97 MET A C 1
ATOM 785 O O . MET A 1 97 ? 18.477 -3.959 -21.577 1.00 88.38 97 MET A O 1
ATOM 789 N N . VAL A 1 98 ? 16.370 -4.135 -20.836 1.00 88.00 98 VAL A N 1
ATOM 790 C CA . VAL A 1 98 ? 16.713 -4.338 -19.422 1.00 88.00 98 VAL A CA 1
ATOM 791 C C . VAL A 1 98 ? 17.570 -5.588 -19.248 1.00 88.00 98 VAL A C 1
ATOM 793 O O . VAL A 1 98 ? 18.565 -5.530 -18.540 1.00 88.00 98 VAL A O 1
ATOM 796 N N . GLY A 1 99 ? 17.255 -6.688 -19.937 1.00 83.94 99 GLY A N 1
ATOM 797 C CA . GLY A 1 99 ? 18.041 -7.922 -19.870 1.00 83.94 99 GLY A CA 1
ATOM 798 C C . GLY A 1 99 ? 19.456 -7.804 -20.449 1.00 83.94 99 GLY A C 1
ATOM 799 O O . GLY A 1 99 ? 20.328 -8.578 -20.067 1.00 83.94 99 GLY A O 1
ATOM 800 N N . LYS A 1 100 ? 19.703 -6.847 -21.353 1.00 83.75 100 LYS A N 1
ATOM 801 C CA . LYS A 1 100 ? 21.046 -6.567 -21.887 1.00 83.75 100 LYS A CA 1
ATOM 802 C C . LYS A 1 100 ? 21.855 -5.644 -20.978 1.00 83.75 100 LYS A C 1
ATOM 804 O O . LYS A 1 100 ? 23.059 -5.830 -20.849 1.00 83.75 100 LYS A O 1
ATOM 809 N N . GLU A 1 101 ? 21.195 -4.661 -20.370 1.00 78.56 101 GLU A N 1
ATOM 810 C CA . GLU A 1 101 ? 21.871 -3.531 -19.720 1.00 78.56 101 GLU A CA 1
ATOM 811 C C . GLU A 1 101 ? 21.864 -3.583 -18.189 1.00 78.56 101 GLU A C 1
ATOM 813 O O . GLU A 1 101 ? 22.761 -3.036 -17.541 1.00 78.56 101 GLU A O 1
ATOM 818 N N . CYS A 1 102 ? 20.853 -4.206 -17.584 1.00 67.31 102 CYS A N 1
ATOM 819 C CA . CYS A 1 102 ? 20.628 -4.141 -16.148 1.00 67.31 102 CYS A CA 1
ATOM 820 C C . CYS A 1 102 ? 21.223 -5.352 -15.423 1.00 67.31 102 CYS A C 1
ATOM 822 O O . CYS A 1 102 ? 20.926 -6.500 -15.735 1.00 67.31 102 CYS A O 1
ATOM 824 N N . VAL A 1 103 ? 22.036 -5.069 -14.404 1.00 58.25 103 VAL A N 1
ATOM 825 C CA . VAL A 1 103 ? 22.667 -6.069 -13.520 1.00 58.25 103 VAL A CA 1
ATOM 826 C C . VAL A 1 103 ? 21.981 -6.102 -12.139 1.00 58.25 103 VAL A C 1
ATOM 828 O O . VAL A 1 103 ? 22.278 -6.950 -11.301 1.00 58.25 103 VAL A O 1
ATOM 831 N N . ALA A 1 104 ? 21.055 -5.172 -11.880 1.00 60.69 104 ALA A N 1
ATOM 832 C CA . ALA A 1 104 ? 20.388 -5.018 -10.591 1.00 60.69 104 ALA A CA 1
ATOM 833 C C . ALA A 1 104 ? 19.226 -6.008 -10.404 1.00 60.69 104 ALA A C 1
ATOM 835 O O . ALA A 1 104 ? 18.695 -6.580 -11.358 1.00 60.69 104 ALA A O 1
ATOM 836 N N . LYS A 1 105 ? 18.786 -6.168 -9.149 1.00 76.62 105 LYS A N 1
ATOM 837 C CA . LYS A 1 105 ? 17.539 -6.869 -8.822 1.00 76.62 105 LYS A CA 1
ATOM 838 C C . LYS A 1 105 ? 16.373 -6.088 -9.423 1.00 76.62 105 LYS A C 1
ATOM 840 O O . LYS A 1 105 ? 16.072 -4.979 -8.972 1.00 76.62 105 LYS A O 1
ATOM 845 N N . THR A 1 106 ? 15.762 -6.664 -10.452 1.00 85.88 106 THR A N 1
ATOM 846 C CA . THR A 1 106 ? 14.663 -6.051 -11.194 1.00 85.88 106 THR A CA 1
ATOM 847 C C . THR A 1 106 ? 13.373 -6.820 -10.981 1.00 85.88 106 THR A C 1
ATOM 849 O O . THR A 1 106 ? 13.357 -8.045 -11.042 1.00 85.88 106 THR A O 1
ATOM 852 N N . ASP A 1 107 ? 12.291 -6.086 -10.748 1.00 87.44 107 ASP A N 1
ATOM 853 C CA . ASP A 1 107 ? 10.935 -6.625 -10.686 1.00 87.44 107 ASP A CA 1
ATOM 854 C C . ASP A 1 107 ? 10.053 -5.898 -11.703 1.00 87.44 107 ASP A C 1
ATOM 856 O O . ASP A 1 107 ? 10.343 -4.768 -12.111 1.00 87.44 107 ASP A O 1
ATOM 860 N N . TRP A 1 108 ? 8.961 -6.545 -12.100 1.00 87.50 108 TRP A N 1
ATOM 861 C CA . TRP A 1 108 ? 8.012 -6.005 -13.067 1.00 87.50 108 TRP A CA 1
ATOM 862 C C . TRP A 1 108 ? 6.614 -5.974 -12.476 1.00 87.50 108 TRP A C 1
ATOM 864 O O . TRP A 1 108 ? 6.082 -6.993 -12.042 1.00 87.50 108 TRP A O 1
ATOM 874 N N . ALA A 1 109 ? 5.987 -4.807 -12.530 1.00 87.75 109 ALA A N 1
ATOM 875 C CA . ALA A 1 109 ? 4.579 -4.629 -12.248 1.00 87.75 109 ALA A CA 1
ATOM 876 C C . ALA A 1 109 ? 3.851 -4.251 -13.537 1.00 87.75 109 ALA A C 1
ATOM 878 O O . ALA A 1 109 ? 4.156 -3.236 -14.157 1.00 87.75 109 ALA A O 1
ATOM 879 N N . PHE A 1 110 ? 2.846 -5.040 -13.909 1.00 83.94 110 PHE A N 1
ATOM 880 C CA . PHE A 1 110 ? 2.011 -4.767 -15.086 1.00 83.94 110 PHE A CA 1
ATOM 881 C C . PHE A 1 110 ? 0.688 -4.078 -14.741 1.00 83.94 110 PHE A C 1
ATOM 883 O O . PHE A 1 110 ? -0.095 -3.690 -15.605 1.00 83.94 110 PHE A O 1
ATOM 890 N N . ASN A 1 111 ? 0.430 -3.913 -13.447 1.00 80.56 111 ASN A N 1
ATOM 891 C CA . ASN A 1 111 ? -0.717 -3.195 -12.926 1.00 80.56 111 ASN A CA 1
ATOM 892 C C . ASN A 1 111 ? -0.369 -2.576 -11.566 1.00 80.56 111 ASN A C 1
ATOM 894 O O . ASN A 1 111 ? 0.579 -2.989 -10.894 1.00 80.56 111 ASN A O 1
ATOM 898 N N . PHE A 1 112 ? -1.151 -1.577 -11.166 1.00 78.56 112 PHE A N 1
ATOM 899 C CA . PHE A 1 112 ? -0.877 -0.794 -9.965 1.00 78.56 112 PHE A CA 1
ATOM 900 C C . PHE A 1 112 ? -1.018 -1.595 -8.660 1.00 78.56 112 PHE A C 1
ATOM 902 O O . PHE A 1 112 ? -0.399 -1.243 -7.662 1.00 78.56 112 PHE A O 1
ATOM 909 N N . GLN A 1 113 ? -1.809 -2.674 -8.639 1.00 70.88 113 GLN A N 1
ATOM 910 C CA . GLN A 1 113 ? -1.954 -3.524 -7.450 1.00 70.88 113 GLN A CA 1
ATOM 911 C C . GLN A 1 113 ? -0.732 -4.406 -7.254 1.00 70.88 113 GLN A C 1
ATOM 913 O O . GLN A 1 113 ? -0.196 -4.446 -6.158 1.00 70.88 113 GLN A O 1
ATOM 918 N N . HIS A 1 114 ? -0.237 -5.023 -8.323 1.00 75.75 114 HIS A N 1
ATOM 919 C CA . HIS A 1 114 ? 1.030 -5.736 -8.308 1.00 75.75 114 HIS A CA 1
ATOM 920 C C . HIS A 1 114 ? 2.178 -4.784 -7.956 1.00 75.75 114 HIS A C 1
ATOM 922 O O . HIS A 1 114 ? 3.030 -5.131 -7.150 1.00 75.75 114 HIS A O 1
ATOM 928 N N . LEU A 1 115 ? 2.151 -3.542 -8.458 1.00 84.62 115 LEU A N 1
ATOM 929 C CA . LEU A 1 115 ? 3.091 -2.503 -8.040 1.00 84.62 115 LEU A CA 1
ATOM 930 C C . LEU A 1 115 ? 3.001 -2.239 -6.536 1.00 84.62 115 LEU A C 1
ATOM 932 O O . LEU A 1 115 ? 4.020 -2.257 -5.861 1.00 84.62 115 LEU A O 1
ATOM 936 N N . LYS A 1 116 ? 1.800 -2.003 -6.001 1.00 78.06 116 LYS A N 1
ATOM 937 C CA . LYS A 1 116 ? 1.590 -1.786 -4.566 1.00 78.06 116 LYS A CA 1
ATOM 938 C C . LYS A 1 116 ? 1.987 -2.999 -3.744 1.00 78.06 116 LYS A C 1
ATOM 940 O O . LYS A 1 116 ? 2.573 -2.811 -2.695 1.00 78.06 116 LYS A O 1
ATOM 945 N N . GLN A 1 117 ? 1.713 -4.213 -4.208 1.00 69.56 117 GLN A N 1
ATOM 946 C CA . GLN A 1 117 ? 2.153 -5.448 -3.573 1.00 69.56 117 GLN A CA 1
ATOM 947 C C . GLN A 1 117 ? 3.666 -5.528 -3.571 1.00 69.56 117 GLN A C 1
ATOM 949 O O . GLN A 1 117 ? 4.221 -5.722 -2.510 1.00 69.56 117 GLN A O 1
ATOM 954 N N . ILE A 1 118 ? 4.351 -5.285 -4.688 1.00 78.69 118 ILE A N 1
ATOM 955 C CA . ILE A 1 118 ? 5.816 -5.262 -4.713 1.00 78.69 118 ILE A CA 1
ATOM 956 C C . ILE A 1 118 ? 6.338 -4.156 -3.795 1.00 78.69 118 ILE A C 1
ATOM 958 O O . ILE A 1 118 ? 7.197 -4.400 -2.964 1.00 78.69 118 ILE A O 1
ATOM 962 N N . LEU A 1 119 ? 5.794 -2.947 -3.857 1.00 81.81 119 LEU A N 1
ATOM 963 C CA . LEU A 1 119 ? 6.212 -1.847 -2.993 1.00 81.81 119 LEU A CA 1
ATOM 964 C C . LEU A 1 119 ? 5.903 -2.118 -1.506 1.00 81.81 119 LEU A C 1
ATOM 966 O O . LEU A 1 119 ? 6.696 -1.741 -0.648 1.00 81.81 119 LEU A O 1
ATOM 970 N N . ARG A 1 120 ? 4.826 -2.841 -1.180 1.00 70.19 120 ARG A N 1
ATOM 971 C CA . ARG A 1 120 ? 4.538 -3.373 0.166 1.00 70.19 120 ARG A CA 1
ATOM 972 C C . ARG A 1 120 ? 5.524 -4.478 0.551 1.00 70.19 120 ARG A C 1
ATOM 974 O O . ARG A 1 120 ? 6.133 -4.374 1.603 1.00 70.19 120 ARG A O 1
ATOM 981 N N . LEU A 1 121 ? 5.789 -5.440 -0.337 1.00 62.81 121 LEU A N 1
ATOM 982 C CA . LEU A 1 121 ? 6.811 -6.495 -0.224 1.00 62.81 121 LEU A CA 1
ATOM 983 C C . LEU A 1 121 ? 8.226 -5.918 -0.063 1.00 62.81 121 LEU A C 1
ATOM 985 O O . LEU A 1 121 ? 9.140 -6.612 0.377 1.00 62.81 121 LEU A O 1
ATOM 989 N N . ARG A 1 122 ? 8.440 -4.660 -0.458 1.00 76.38 122 ARG A N 1
ATOM 990 C CA . ARG A 1 122 ? 9.696 -3.922 -0.282 1.00 76.38 122 ARG A CA 1
ATOM 991 C C . ARG A 1 122 ? 9.628 -2.907 0.869 1.00 76.38 122 ARG A C 1
ATOM 993 O O . ARG A 1 122 ? 10.598 -2.179 1.085 1.00 76.38 122 ARG A O 1
ATOM 1000 N N . ASN A 1 123 ? 8.548 -2.901 1.656 1.00 65.38 123 ASN A N 1
ATOM 1001 C CA . ASN A 1 123 ? 8.290 -2.013 2.795 1.00 65.38 123 ASN A CA 1
ATOM 1002 C C . ASN A 1 123 ? 8.416 -0.525 2.445 1.00 65.38 123 ASN A C 1
ATOM 1004 O O . ASN A 1 123 ? 9.157 0.194 3.100 1.00 65.38 123 ASN A O 1
ATOM 1008 N N . VAL A 1 124 ? 7.740 -0.099 1.379 1.00 71.62 124 VAL A N 1
ATOM 1009 C CA . VAL A 1 124 ? 7.716 1.291 0.891 1.00 71.62 124 VAL A CA 1
ATOM 1010 C C . VAL A 1 124 ? 6.344 1.956 1.092 1.00 71.62 124 VAL A C 1
ATOM 1012 O O . VAL A 1 124 ? 6.245 3.175 1.155 1.00 71.62 124 VAL A O 1
ATOM 1015 N N . ILE A 1 125 ? 5.265 1.168 1.192 1.00 60.34 125 ILE A N 1
ATOM 1016 C CA . ILE A 1 125 ? 3.874 1.646 1.317 1.00 60.34 125 ILE A CA 1
ATOM 1017 C C . ILE A 1 125 ? 3.166 0.894 2.450 1.00 60.34 125 ILE A C 1
ATOM 1019 O O . ILE A 1 125 ? 2.264 0.086 2.213 1.00 60.34 125 ILE A O 1
ATOM 1023 N N . ALA A 1 126 ? 3.577 1.105 3.695 1.00 54.44 126 ALA A N 1
ATOM 1024 C CA . ALA A 1 126 ? 2.774 0.626 4.819 1.00 54.44 126 ALA A CA 1
ATOM 1025 C C . ALA A 1 126 ? 1.405 1.344 4.817 1.00 54.44 126 ALA A C 1
ATOM 1027 O O . ALA A 1 126 ? 1.353 2.547 4.566 1.00 54.44 126 ALA A O 1
ATOM 1028 N N . HIS A 1 127 ? 0.297 0.638 5.074 1.00 53.12 127 HIS A N 1
ATOM 1029 C CA . HIS A 1 127 ? -1.022 1.268 5.211 1.00 53.12 127 HIS A CA 1
ATOM 1030 C C . HIS A 1 127 ? -1.011 2.181 6.438 1.00 53.12 127 HIS A C 1
ATOM 1032 O O . HIS A 1 127 ? -0.786 1.688 7.550 1.00 53.12 127 HIS A O 1
ATOM 1038 N N . PRO A 1 128 ? -1.259 3.493 6.297 1.00 52.50 128 PRO A N 1
ATOM 1039 C CA . PRO A 1 128 ? -1.351 4.354 7.456 1.00 52.50 128 PRO A CA 1
ATOM 1040 C C . PRO A 1 128 ? -2.750 4.191 8.055 1.00 52.50 128 PRO A C 1
ATOM 1042 O O . PRO A 1 128 ? -3.608 5.052 7.919 1.00 52.50 128 PRO A O 1
ATOM 1045 N N . VAL A 1 129 ? -2.993 3.077 8.751 1.00 54.09 129 VAL A N 1
ATOM 1046 C CA . VAL A 1 129 ? -3.982 3.066 9.836 1.00 54.09 129 VAL A CA 1
ATOM 1047 C C . VAL A 1 129 ? -3.274 3.667 11.044 1.00 54.09 129 VAL A C 1
ATOM 1049 O O . VAL A 1 129 ? -2.911 2.967 11.983 1.00 54.09 129 VAL A O 1
ATOM 1052 N N . LYS A 1 130 ? -2.926 4.946 10.936 1.00 54.62 130 LYS A N 1
ATOM 1053 C CA . LYS A 1 130 ? -2.145 5.672 11.927 1.00 54.62 130 LYS A CA 1
ATOM 1054 C C . LYS A 1 130 ? -2.768 7.049 12.114 1.00 54.62 130 LYS A C 1
ATOM 1056 O O . LYS A 1 130 ? -2.979 7.756 11.134 1.00 54.62 130 LYS A O 1
ATOM 1061 N N . ASP A 1 131 ? -3.086 7.396 13.349 1.00 53.88 131 ASP A N 1
ATOM 1062 C CA . ASP A 1 131 ? -3.476 8.732 13.766 1.00 53.88 131 ASP A CA 1
ATOM 1063 C C . ASP A 1 131 ? -2.253 9.668 13.762 1.00 53.88 131 ASP A C 1
ATOM 1065 O O . ASP A 1 131 ? -1.132 9.275 13.419 1.00 53.88 131 ASP A O 1
ATOM 1069 N N . ALA A 1 132 ? -2.457 10.929 14.149 1.00 46.81 132 ALA A N 1
ATOM 1070 C CA . ALA A 1 132 ? -1.396 11.937 14.203 1.00 46.81 132 ALA A CA 1
ATOM 1071 C C . ALA A 1 132 ? -0.230 11.561 15.147 1.00 46.81 132 ALA A C 1
ATOM 1073 O O . ALA A 1 132 ? 0.825 12.193 15.096 1.00 46.81 132 ALA A O 1
ATOM 1074 N N . GLN A 1 133 ? -0.407 10.546 15.999 1.00 50.75 133 GLN A N 1
ATOM 1075 C CA . GLN A 1 133 ? 0.572 10.018 16.946 1.00 50.75 133 GLN A CA 1
ATOM 1076 C C . GLN A 1 133 ? 1.167 8.669 16.498 1.00 50.75 133 GLN A C 1
ATOM 1078 O O . GLN A 1 133 ? 2.036 8.129 17.181 1.00 50.75 133 GLN A O 1
ATOM 1083 N N . GLY A 1 134 ? 0.761 8.140 15.339 1.00 54.38 134 GLY A N 1
ATOM 1084 C CA . GLY A 1 134 ? 1.256 6.874 14.801 1.00 54.38 134 GLY A CA 1
ATOM 1085 C C . GLY A 1 134 ? 0.515 5.626 15.299 1.00 54.38 134 GLY A C 1
ATOM 1086 O O . GLY A 1 134 ? 0.952 4.515 14.984 1.00 54.38 134 GLY A O 1
ATOM 1087 N N . GLU A 1 135 ? -0.577 5.790 16.050 1.00 63.72 135 GLU A N 1
ATOM 1088 C CA . GLU A 1 135 ? -1.412 4.733 16.635 1.00 63.72 135 GLU A CA 1
ATOM 1089 C C . GLU A 1 135 ? -2.628 4.414 15.758 1.00 63.72 135 GLU A C 1
ATOM 1091 O O . GLU A 1 135 ? -3.040 5.226 14.946 1.00 63.72 135 GLU A O 1
ATOM 1096 N N . VAL A 1 136 ? -3.228 3.226 15.878 1.00 70.44 136 VAL A N 1
ATOM 1097 C CA . VAL A 1 136 ? -4.356 2.857 14.997 1.00 70.44 136 VAL A CA 1
ATOM 1098 C C . VAL A 1 136 ? -5.546 3.788 15.188 1.00 70.44 136 VAL A C 1
ATOM 1100 O O . VAL A 1 136 ? -6.174 3.783 16.247 1.00 70.44 136 VAL A O 1
ATOM 1103 N N . ASP A 1 137 ? -5.892 4.519 14.125 1.00 82.94 137 ASP A N 1
ATOM 1104 C CA . ASP A 1 137 ? -7.136 5.276 14.052 1.00 82.94 137 ASP A CA 1
ATOM 1105 C C . ASP A 1 137 ? -8.310 4.289 13.992 1.00 82.94 137 ASP A C 1
ATOM 1107 O O . ASP A 1 137 ? -8.638 3.695 12.956 1.00 82.94 137 ASP A O 1
ATOM 1111 N N . LEU A 1 138 ? -8.926 4.090 15.156 1.00 86.31 138 LEU A N 1
ATOM 1112 C CA . LEU A 1 138 ? -10.014 3.145 15.357 1.00 86.31 138 LEU A CA 1
ATOM 1113 C C . LEU A 1 138 ? -11.252 3.500 14.524 1.00 86.31 138 LEU A C 1
ATOM 1115 O O . LEU A 1 138 ? -11.932 2.599 14.030 1.00 86.31 138 LEU A O 1
ATOM 1119 N N . ALA A 1 139 ? -11.530 4.791 14.329 1.00 85.75 139 ALA A N 1
ATOM 1120 C CA . ALA A 1 139 ? -12.667 5.230 13.530 1.00 85.75 139 ALA A CA 1
ATOM 1121 C C . ALA A 1 139 ? -12.442 4.904 12.048 1.00 85.75 139 ALA A C 1
ATOM 1123 O O . ALA A 1 139 ? -13.366 4.446 11.370 1.00 85.75 139 ALA A O 1
ATOM 1124 N N . VAL A 1 140 ? -11.218 5.103 11.547 1.00 82.81 140 VAL A N 1
ATOM 1125 C CA . VAL A 1 140 ? -10.821 4.734 10.179 1.00 82.81 140 VAL A CA 1
ATOM 1126 C C . VAL A 1 140 ? -10.884 3.221 9.990 1.00 82.81 140 VAL A C 1
ATOM 1128 O O . VAL A 1 140 ? -11.518 2.754 9.044 1.00 82.81 140 VAL A O 1
ATOM 1131 N N . ALA A 1 141 ? -10.309 2.454 10.915 1.00 84.69 141 ALA A N 1
ATOM 1132 C CA . ALA A 1 141 ? -10.346 0.995 10.895 1.00 84.69 141 ALA A CA 1
ATOM 1133 C C . ALA A 1 141 ? -11.783 0.443 10.898 1.00 84.69 141 ALA A C 1
ATOM 1135 O O . ALA A 1 141 ? -12.136 -0.412 10.087 1.00 84.69 141 ALA A O 1
ATOM 1136 N N . ARG A 1 142 ? -12.651 0.981 11.762 1.00 90.31 142 ARG A N 1
ATOM 1137 C CA . ARG A 1 142 ? -14.061 0.585 11.831 1.00 90.31 142 ARG A CA 1
ATOM 1138 C C . ARG A 1 142 ? -14.803 0.861 10.530 1.00 90.31 142 ARG A C 1
ATOM 1140 O O . ARG A 1 142 ? -15.533 -0.001 10.040 1.00 90.31 142 ARG A O 1
ATOM 1147 N N . LYS A 1 143 ? -14.632 2.065 9.979 1.00 84.69 143 LYS A N 1
ATOM 1148 C CA . LYS A 1 143 ? -15.270 2.464 8.718 1.00 84.69 143 LYS A CA 1
ATOM 1149 C C . LYS A 1 143 ? -14.770 1.619 7.546 1.00 84.69 143 LYS A C 1
ATOM 1151 O O . LYS A 1 143 ? -15.584 1.251 6.707 1.00 84.69 143 LYS A O 1
ATOM 1156 N N . ARG A 1 144 ? -13.478 1.262 7.518 1.00 80.88 144 ARG A N 1
ATOM 1157 C CA . ARG A 1 144 ? -12.875 0.385 6.498 1.00 80.88 144 ARG A CA 1
ATOM 1158 C C . ARG A 1 144 ? -13.600 -0.959 6.391 1.00 80.88 144 ARG A C 1
ATOM 1160 O O . ARG A 1 144 ? -13.827 -1.440 5.288 1.00 80.88 144 ARG A O 1
ATOM 1167 N N . TRP A 1 145 ? -14.020 -1.530 7.516 1.00 84.00 145 TRP A N 1
ATOM 1168 C CA . TRP A 1 145 ? -14.759 -2.797 7.552 1.00 84.00 145 TRP A CA 1
ATOM 1169 C C . TRP A 1 145 ? -16.288 -2.647 7.507 1.00 84.00 145 TRP A C 1
ATOM 1171 O O . TRP A 1 145 ? -16.998 -3.642 7.621 1.00 84.00 145 TRP A O 1
ATOM 1181 N N . GLY A 1 146 ? -16.819 -1.427 7.356 1.00 85.00 146 GLY A N 1
ATOM 1182 C CA . GLY A 1 146 ? -18.265 -1.186 7.272 1.00 85.00 146 GLY A CA 1
ATOM 1183 C C . GLY A 1 146 ? -19.030 -1.430 8.578 1.00 85.00 146 GLY A C 1
ATOM 1184 O O . GLY A 1 146 ? -20.229 -1.700 8.545 1.00 85.00 146 GLY A O 1
ATOM 1185 N N . LEU A 1 147 ? -18.358 -1.350 9.730 1.00 89.50 147 LEU A N 1
ATOM 1186 C CA . LEU A 1 147 ? -18.953 -1.676 11.027 1.00 89.50 147 LEU A CA 1
ATOM 1187 C C . LEU A 1 147 ? -19.573 -0.451 11.725 1.00 89.50 147 LEU A C 1
ATOM 1189 O O . LEU A 1 147 ? -19.048 0.670 11.697 1.00 89.50 147 LEU A O 1
ATOM 1193 N N . THR A 1 148 ? -20.675 -0.684 12.435 1.00 93.75 148 THR A N 1
ATOM 1194 C CA . THR A 1 148 ? -21.243 0.262 13.413 1.00 93.75 148 THR A CA 1
ATOM 1195 C C . THR A 1 148 ? -20.388 0.322 14.683 1.00 93.75 148 THR A C 1
ATOM 1197 O O . THR A 1 148 ? -19.558 -0.560 14.929 1.00 93.75 148 THR A O 1
ATOM 1200 N N . GLN A 1 149 ? -20.552 1.367 15.503 1.00 94.25 149 GLN A N 1
ATOM 1201 C CA . GLN A 1 149 ? -19.833 1.463 16.782 1.00 94.25 149 GLN A CA 1
ATOM 1202 C C . GLN A 1 149 ? -20.217 0.309 17.714 1.00 94.25 149 GLN A C 1
ATOM 1204 O O . GLN A 1 149 ? -19.361 -0.227 18.410 1.00 94.25 149 GLN A O 1
ATOM 1209 N N . GLU A 1 150 ? -21.471 -0.133 17.666 1.00 94.38 150 GLU A N 1
ATOM 1210 C CA . GLU A 1 150 ? -21.995 -1.276 18.407 1.00 94.38 150 GLU A CA 1
ATOM 1211 C C . GLU A 1 150 ? -21.347 -2.586 17.951 1.00 94.38 150 GLU A C 1
ATOM 1213 O O . GLU A 1 150 ? -20.930 -3.395 18.779 1.00 94.38 150 GLU A O 1
ATOM 1218 N N . GLN A 1 151 ? -21.211 -2.787 16.638 1.00 93.75 151 GLN A N 1
ATOM 1219 C CA . GLN A 1 151 ? -20.542 -3.963 16.081 1.00 93.75 151 GLN A CA 1
ATOM 1220 C C . GLN A 1 151 ? -19.047 -3.981 16.407 1.00 93.75 151 GLN A C 1
ATOM 1222 O O . GLN A 1 151 ? -18.528 -5.026 16.783 1.00 93.75 151 GLN A O 1
ATOM 1227 N N . MET A 1 152 ? -18.362 -2.838 16.319 1.00 94.44 152 MET A N 1
ATOM 1228 C CA . MET A 1 152 ? -16.955 -2.731 16.717 1.00 94.44 152 MET A CA 1
ATOM 1229 C C . MET A 1 152 ? -16.778 -2.942 18.227 1.00 94.44 152 MET A C 1
ATOM 1231 O O . MET A 1 152 ? -15.838 -3.603 18.661 1.00 94.44 152 MET A O 1
ATOM 1235 N N . ALA A 1 153 ? -17.704 -2.441 19.045 1.00 94.38 153 ALA A N 1
ATOM 1236 C CA . ALA A 1 153 ? -17.699 -2.668 20.486 1.00 94.38 153 ALA A CA 1
ATOM 1237 C C . ALA A 1 153 ? -17.867 -4.153 20.824 1.00 94.38 153 ALA A C 1
ATOM 1239 O O . ALA A 1 153 ? -17.134 -4.680 21.662 1.00 94.38 153 ALA A O 1
ATOM 1240 N N . LYS A 1 154 ? -18.782 -4.836 20.124 1.00 94.62 154 LYS A N 1
ATOM 1241 C CA . LYS A 1 154 ? -18.963 -6.287 20.222 1.00 94.62 154 LYS A CA 1
ATOM 1242 C C . LYS A 1 154 ? -17.690 -7.030 19.804 1.00 94.62 154 LYS A C 1
ATOM 1244 O O . LYS A 1 154 ? -17.218 -7.871 20.563 1.00 94.62 154 LYS A O 1
ATOM 1249 N N . ALA A 1 155 ? -17.100 -6.658 18.667 1.00 93.50 155 ALA A N 1
ATOM 1250 C CA . ALA A 1 155 ? -15.871 -7.252 18.144 1.00 93.50 155 ALA A CA 1
ATOM 1251 C C . ALA A 1 155 ? -14.690 -7.137 19.126 1.00 93.50 155 ALA A C 1
ATOM 1253 O O . ALA A 1 155 ? -13.938 -8.089 19.309 1.00 93.50 155 ALA A O 1
ATOM 1254 N N . LEU A 1 156 ? -14.547 -5.987 19.793 1.00 93.06 156 LEU A N 1
ATOM 1255 C CA . LEU A 1 156 ? -13.464 -5.718 20.748 1.00 93.06 156 LEU A CA 1
ATOM 1256 C C . LEU A 1 156 ? -13.814 -6.094 22.200 1.00 93.06 156 LEU A C 1
ATOM 1258 O O . LEU A 1 156 ? -13.000 -5.896 23.110 1.00 93.06 156 LEU A O 1
ATOM 1262 N N . ASN A 1 157 ? -15.016 -6.631 22.434 1.00 92.81 157 ASN A N 1
ATOM 1263 C CA . ASN A 1 157 ? -15.557 -6.953 23.753 1.00 92.81 157 ASN A CA 1
ATOM 1264 C C . ASN A 1 157 ? -15.406 -5.783 24.752 1.00 92.81 157 ASN A C 1
ATOM 1266 O O . ASN A 1 157 ? -14.724 -5.877 25.785 1.00 92.81 157 ASN A O 1
ATOM 1270 N N . VAL A 1 158 ? -15.997 -4.645 24.386 1.00 93.94 158 VAL A N 1
ATOM 1271 C CA . VAL A 1 158 ? -16.094 -3.418 25.190 1.00 93.94 158 VAL A CA 1
ATOM 1272 C C . VAL A 1 158 ? -17.496 -2.815 25.075 1.00 93.94 158 VAL A C 1
ATOM 1274 O O . VAL A 1 158 ? -18.300 -3.226 24.243 1.00 93.94 158 VAL A O 1
ATOM 1277 N N . ALA A 1 159 ? -17.813 -1.822 25.907 1.00 93.69 159 ALA A N 1
ATOM 1278 C CA . ALA A 1 159 ? -19.082 -1.110 25.796 1.00 93.69 159 ALA A CA 1
ATOM 1279 C C . ALA A 1 159 ? -19.084 -0.165 24.572 1.00 93.69 159 ALA A C 1
ATOM 1281 O O . ALA A 1 159 ? -18.052 0.450 24.291 1.00 93.69 159 ALA A O 1
ATOM 1282 N N . PRO A 1 160 ? -20.231 0.061 23.897 1.00 93.50 160 PRO A N 1
ATOM 1283 C CA . PRO A 1 160 ? -20.329 1.021 22.788 1.00 93.50 160 PRO A CA 1
ATOM 1284 C C . PRO A 1 160 ? -19.822 2.425 23.145 1.00 93.50 160 PRO A C 1
ATOM 1286 O O . PRO A 1 160 ? -19.099 3.056 22.377 1.00 93.50 160 PRO A O 1
ATOM 1289 N N . ARG A 1 161 ? -20.093 2.875 24.378 1.00 92.62 161 ARG A N 1
ATOM 1290 C CA . ARG A 1 161 ? -19.595 4.154 24.909 1.00 92.62 161 ARG A CA 1
ATOM 1291 C C . ARG A 1 161 ? -18.064 4.227 24.966 1.00 92.62 161 ARG A C 1
ATOM 1293 O O . ARG A 1 161 ? -17.498 5.303 24.818 1.00 92.62 161 ARG A O 1
ATOM 1300 N N . THR A 1 162 ? -17.384 3.099 25.173 1.00 91.94 162 THR A N 1
ATOM 1301 C CA . THR A 1 162 ? -15.917 3.028 25.161 1.00 91.94 162 THR A CA 1
ATOM 1302 C C . THR A 1 162 ? -15.368 3.287 23.762 1.00 91.94 162 THR A C 1
ATOM 1304 O O . THR A 1 162 ? -14.419 4.053 23.636 1.00 91.94 162 THR A O 1
ATOM 1307 N N . ILE A 1 163 ? -15.997 2.733 22.719 1.00 94.19 163 ILE A N 1
ATOM 1308 C CA . ILE A 1 163 ? -15.625 3.007 21.323 1.00 94.19 163 ILE A CA 1
ATOM 1309 C C . ILE A 1 163 ? -15.831 4.485 20.997 1.00 94.19 163 ILE A C 1
ATOM 1311 O O . ILE A 1 163 ? -14.916 5.123 20.490 1.00 94.19 163 ILE A O 1
ATOM 1315 N N . GLN A 1 164 ? -16.982 5.055 21.362 1.00 92.19 164 GLN A N 1
ATOM 1316 C CA . GLN A 1 164 ? -17.256 6.480 21.156 1.00 92.19 164 GLN A CA 1
ATOM 1317 C C . GLN A 1 164 ? -16.197 7.381 21.819 1.00 92.19 164 GLN A C 1
ATOM 1319 O O . GLN A 1 164 ? -15.726 8.343 21.210 1.00 92.19 164 GLN A O 1
ATOM 1324 N N . ASN A 1 165 ? -15.803 7.059 23.055 1.00 90.88 165 ASN A N 1
ATOM 1325 C CA . ASN A 1 165 ? -14.772 7.796 23.780 1.00 90.88 165 ASN A CA 1
ATOM 1326 C C . ASN A 1 165 ? -13.400 7.660 23.108 1.00 90.88 165 ASN A C 1
ATOM 1328 O O . ASN A 1 165 ? -12.734 8.671 22.906 1.00 90.88 165 ASN A O 1
ATOM 1332 N N . TRP A 1 166 ? -12.999 6.448 22.715 1.00 92.19 166 TRP A N 1
ATOM 1333 C CA . TRP A 1 166 ? -11.726 6.213 22.028 1.00 92.19 166 TRP A CA 1
ATOM 1334 C C . TRP A 1 166 ? -11.650 6.917 20.675 1.00 92.19 166 TRP A C 1
ATOM 1336 O O . TRP A 1 166 ? -10.648 7.565 20.400 1.00 92.19 166 TRP A O 1
ATOM 1346 N N . GLU A 1 167 ? -12.721 6.884 19.878 1.00 89.50 167 GLU A N 1
ATOM 1347 C CA . GLU A 1 167 ? -12.803 7.628 18.610 1.00 89.50 167 GLU A CA 1
ATOM 1348 C C . GLU A 1 167 ? -12.753 9.151 18.810 1.00 89.50 167 GLU A C 1
ATOM 1350 O O . GLU A 1 167 ? -12.386 9.879 17.894 1.00 89.50 167 GLU A O 1
ATOM 1355 N N . SER A 1 168 ? -13.084 9.635 20.011 1.00 86.94 168 SER A N 1
ATOM 1356 C CA . SER A 1 168 ? -12.976 11.049 20.395 1.00 86.94 168 SER A CA 1
ATOM 1357 C C . SER A 1 168 ? -11.651 11.385 21.101 1.00 86.94 168 SER A C 1
ATOM 1359 O O . SER A 1 168 ? -11.488 12.501 21.590 1.00 86.94 168 SER A O 1
ATOM 1361 N N . GLY A 1 169 ? -10.717 10.431 21.212 1.00 83.88 169 GLY A N 1
ATOM 1362 C CA . GLY A 1 169 ? -9.432 10.611 21.900 1.00 83.88 169 GLY A CA 1
ATOM 1363 C C . GLY A 1 169 ? -9.512 10.607 23.434 1.00 83.88 169 GLY A C 1
ATOM 1364 O O . GLY A 1 169 ? -8.557 10.981 24.111 1.00 83.88 169 GLY A O 1
ATOM 1365 N N . ILE A 1 170 ? -10.638 10.186 24.013 1.00 85.69 170 ILE A N 1
ATOM 1366 C CA . ILE A 1 170 ? -10.895 10.211 25.458 1.00 85.69 170 ILE A CA 1
ATOM 1367 C C . ILE A 1 170 ? -10.649 8.823 26.060 1.00 85.69 170 ILE A C 1
ATOM 1369 O O . ILE A 1 170 ? -11.231 7.828 25.630 1.00 85.69 170 ILE A O 1
ATOM 1373 N N . GLY A 1 171 ? -9.837 8.743 27.121 1.00 80.56 171 GLY A N 1
ATOM 1374 C CA . GLY A 1 171 ? -9.679 7.510 27.906 1.00 80.56 171 GLY A CA 1
ATOM 1375 C C . GLY A 1 171 ? -9.048 6.347 27.127 1.00 80.56 171 GLY A C 1
ATOM 1376 O O . GLY A 1 171 ? -9.454 5.195 27.285 1.00 80.56 171 GLY A O 1
ATOM 1377 N N . THR A 1 172 ? -8.054 6.640 26.287 1.00 80.25 172 THR A N 1
ATOM 1378 C CA . THR A 1 172 ? -7.401 5.699 25.357 1.00 80.25 172 THR A CA 1
ATOM 1379 C C . THR A 1 172 ? -6.379 4.759 26.008 1.00 80.25 172 THR A C 1
ATOM 1381 O O . THR A 1 172 ? -5.759 3.952 25.320 1.00 80.25 172 THR A O 1
ATOM 1384 N N . SER A 1 173 ? -6.231 4.777 27.337 1.00 80.81 173 SER A N 1
ATOM 1385 C CA . SER A 1 173 ? -5.212 3.993 28.060 1.00 80.81 173 SER A CA 1
ATOM 1386 C C . SER A 1 173 ? -5.312 2.477 27.847 1.00 80.81 173 SER A C 1
ATOM 1388 O O . SER A 1 173 ? -4.303 1.781 27.894 1.00 80.81 173 SER A O 1
ATOM 1390 N N . GLN A 1 174 ? -6.516 1.959 27.591 1.00 82.88 174 GLN A N 1
ATOM 1391 C CA . GLN A 1 174 ? -6.756 0.540 27.295 1.00 82.88 174 GLN A CA 1
ATOM 1392 C C . GLN A 1 174 ? -6.929 0.256 25.794 1.00 82.88 174 GLN A C 1
ATOM 1394 O O . GLN A 1 174 ? -7.053 -0.909 25.412 1.00 82.88 174 GLN A O 1
ATOM 1399 N N . MET A 1 175 ? -6.935 1.293 24.948 1.00 84.19 175 MET A N 1
ATOM 1400 C CA . MET A 1 175 ? -7.224 1.176 23.517 1.00 84.19 175 MET A CA 1
ATOM 1401 C C . MET A 1 175 ? -6.198 0.276 22.836 1.00 84.19 175 MET A C 1
ATOM 1403 O O . MET A 1 175 ? -6.587 -0.706 22.220 1.00 84.19 175 MET A O 1
ATOM 1407 N N . ALA A 1 176 ? -4.903 0.532 23.039 1.00 82.25 176 ALA A N 1
ATOM 1408 C CA . ALA A 1 176 ? -3.832 -0.241 22.410 1.00 82.25 176 ALA A CA 1
ATOM 1409 C C . ALA A 1 176 ? -3.920 -1.747 22.713 1.00 82.25 176 ALA A C 1
ATOM 1411 O O . ALA A 1 176 ? -3.777 -2.569 21.813 1.00 82.25 176 ALA A O 1
ATOM 1412 N N . LYS A 1 177 ? -4.224 -2.117 23.966 1.00 84.81 177 LYS A N 1
ATOM 1413 C CA . LYS A 1 177 ? -4.388 -3.523 24.366 1.00 84.81 177 LYS A CA 1
ATOM 1414 C C . LYS A 1 177 ? -5.602 -4.164 23.696 1.00 84.81 177 LYS A C 1
ATOM 1416 O O . LYS A 1 177 ? -5.559 -5.329 23.320 1.00 84.81 177 LYS A O 1
ATOM 1421 N N . LYS A 1 178 ? -6.702 -3.422 23.601 1.00 86.81 178 LYS A N 1
ATOM 1422 C CA . LYS A 1 178 ? -7.982 -3.930 23.102 1.00 86.81 178 LYS A CA 1
ATOM 1423 C C . LYS A 1 178 ? -8.070 -3.939 21.581 1.00 86.81 178 LYS A C 1
ATOM 1425 O O . LYS A 1 178 ? -8.834 -4.732 21.055 1.00 86.81 178 LYS A O 1
ATOM 1430 N N . THR A 1 179 ? -7.284 -3.117 20.890 1.00 88.25 179 THR A N 1
ATOM 1431 C CA . THR A 1 179 ? -7.232 -3.060 19.426 1.00 88.25 179 THR A CA 1
ATOM 1432 C C . THR A 1 179 ? -6.115 -3.905 18.823 1.00 88.25 179 THR A C 1
ATOM 1434 O O . THR A 1 179 ? -5.962 -3.878 17.610 1.00 88.25 179 THR A O 1
ATOM 1437 N N . GLN A 1 180 ? -5.356 -4.676 19.611 1.00 85.56 180 GLN A N 1
ATOM 1438 C CA . GLN A 1 180 ? -4.210 -5.443 19.109 1.00 85.56 180 GLN A CA 1
ATOM 1439 C C . GLN A 1 180 ? -4.580 -6.386 17.952 1.00 85.56 180 GLN A C 1
ATOM 1441 O O . GLN A 1 180 ? -3.988 -6.278 16.881 1.00 85.56 180 GLN A O 1
ATOM 1446 N N . ASP A 1 181 ? -5.604 -7.227 18.128 1.00 87.94 181 ASP A N 1
ATOM 1447 C CA . ASP A 1 181 ? -6.071 -8.147 17.078 1.00 87.94 181 ASP A CA 1
ATOM 1448 C C . ASP A 1 181 ? -6.630 -7.392 15.860 1.00 87.94 181 ASP A C 1
ATOM 1450 O O . ASP A 1 181 ? -6.463 -7.820 14.723 1.00 87.94 181 ASP A O 1
ATOM 1454 N N . LEU A 1 182 ? -7.247 -6.225 16.078 1.00 87.62 182 LEU A N 1
ATOM 1455 C CA . LEU A 1 182 ? -7.682 -5.334 15.000 1.00 87.62 182 LEU A CA 1
ATOM 1456 C C . LEU A 1 182 ? -6.476 -4.841 14.183 1.00 87.62 182 LEU A C 1
ATOM 1458 O O . LEU A 1 182 ? -6.528 -4.879 12.956 1.00 87.62 182 LEU A O 1
ATOM 1462 N N . LYS A 1 183 ? -5.385 -4.411 14.838 1.00 84.38 183 LYS A N 1
ATOM 1463 C CA . LYS A 1 183 ? -4.160 -3.968 14.148 1.00 84.38 183 LYS A CA 1
ATOM 1464 C C . LYS A 1 183 ? -3.547 -5.107 13.336 1.00 84.38 183 LYS A C 1
ATOM 1466 O O . LYS A 1 183 ? -3.184 -4.903 12.183 1.00 84.38 183 LYS A O 1
ATOM 1471 N N . GLU A 1 184 ? -3.441 -6.282 13.949 1.00 83.69 184 GLU A N 1
ATOM 1472 C CA . GLU A 1 184 ? -2.857 -7.478 13.338 1.00 83.69 184 GLU A CA 1
ATOM 1473 C C . GLU A 1 184 ? -3.679 -7.933 12.128 1.00 83.69 184 GLU A C 1
ATOM 1475 O O . GLU A 1 184 ? -3.132 -8.140 11.049 1.00 83.69 184 GLU A O 1
ATOM 1480 N N . LEU A 1 185 ? -5.006 -7.990 12.254 1.00 86.56 185 LEU A N 1
ATOM 1481 C CA . LEU A 1 185 ? -5.873 -8.357 11.140 1.00 86.56 185 LEU A CA 1
ATOM 1482 C C . LEU A 1 185 ? -5.826 -7.327 10.007 1.00 86.56 185 LEU A C 1
ATOM 1484 O O . LEU A 1 185 ? -5.784 -7.718 8.846 1.00 86.56 185 LEU A O 1
ATOM 1488 N N . LEU A 1 186 ? -5.786 -6.026 10.311 1.00 80.94 186 LEU A N 1
ATOM 1489 C CA . LEU A 1 186 ? -5.607 -4.997 9.283 1.00 80.94 186 LEU A CA 1
ATOM 1490 C C . LEU A 1 186 ? -4.299 -5.205 8.516 1.00 80.94 186 LEU A C 1
ATOM 1492 O O . LEU A 1 186 ? -4.325 -5.179 7.293 1.00 80.94 186 LEU A O 1
ATOM 1496 N N . GLN A 1 187 ? -3.195 -5.493 9.212 1.00 74.94 187 GLN A N 1
ATOM 1497 C CA . GLN A 1 187 ? -1.897 -5.777 8.590 1.00 74.94 187 GLN A CA 1
ATOM 1498 C C . GLN A 1 187 ? -1.915 -7.042 7.723 1.00 74.94 187 GLN A C 1
ATOM 1500 O O . GLN A 1 187 ? -1.355 -7.048 6.630 1.00 74.94 187 GLN A O 1
ATOM 1505 N N . LEU A 1 188 ? -2.588 -8.101 8.167 1.00 77.94 188 LEU A N 1
ATOM 1506 C CA . LEU A 1 188 ? -2.699 -9.332 7.383 1.00 77.94 188 LEU A CA 1
ATOM 1507 C C . LEU A 1 188 ? -3.625 -9.157 6.177 1.00 77.94 188 LEU A C 1
ATOM 1509 O O . LEU A 1 188 ? -3.325 -9.633 5.085 1.00 77.94 188 LEU A O 1
ATOM 1513 N N . MET A 1 189 ? -4.719 -8.411 6.322 1.00 75.19 189 MET A N 1
ATOM 1514 C CA . MET A 1 189 ? -5.563 -8.035 5.188 1.00 75.19 189 MET A CA 1
ATOM 1515 C C . MET A 1 189 ? -4.785 -7.179 4.183 1.00 75.19 189 MET A C 1
ATOM 1517 O O . MET A 1 189 ? -4.894 -7.376 2.980 1.00 75.19 189 MET A O 1
ATOM 1521 N N . ASP A 1 190 ? -3.948 -6.271 4.669 1.00 68.88 190 ASP A N 1
ATOM 1522 C CA . ASP A 1 190 ? -3.073 -5.426 3.860 1.00 68.88 190 ASP A CA 1
ATOM 1523 C C . ASP A 1 190 ? -2.038 -6.211 3.036 1.00 68.88 190 ASP A C 1
ATOM 1525 O O . ASP A 1 190 ? -1.611 -5.752 1.963 1.00 68.88 190 ASP A O 1
ATOM 1529 N N . GLU A 1 191 ? -1.645 -7.371 3.556 1.00 63.59 191 GLU A N 1
ATOM 1530 C CA . GLU A 1 191 ? -0.652 -8.285 3.003 1.00 63.59 191 GLU A CA 1
ATOM 1531 C C . GLU A 1 191 ? -1.269 -9.295 2.025 1.00 63.59 191 GLU A C 1
ATOM 1533 O O . GLU A 1 191 ? -0.798 -9.438 0.895 1.00 63.59 191 GLU A O 1
ATOM 1538 N N . PHE A 1 192 ? -2.355 -9.955 2.423 1.00 66.69 192 PHE A N 1
ATOM 1539 C CA . PHE A 1 192 ? -2.910 -11.107 1.710 1.00 66.69 192 PHE A CA 1
ATOM 1540 C C . PHE A 1 192 ? -4.187 -10.796 0.929 1.00 66.69 192 PHE A C 1
ATOM 1542 O O . PHE A 1 192 ? -4.534 -11.522 -0.007 1.00 66.69 192 PHE A O 1
ATOM 1549 N N . VAL A 1 193 ? -4.889 -9.710 1.263 1.00 64.88 193 VAL A N 1
ATOM 1550 C CA . VAL A 1 193 ? -6.116 -9.308 0.572 1.00 64.88 193 VAL A CA 1
ATOM 1551 C C . VAL A 1 193 ? -5.808 -8.180 -0.400 1.00 64.88 193 VAL A C 1
ATOM 1553 O O . VAL A 1 193 ? -5.360 -7.086 -0.055 1.00 64.88 193 VAL A O 1
ATOM 1556 N N . ILE A 1 194 ? -6.074 -8.438 -1.677 1.00 59.44 194 ILE A N 1
ATOM 1557 C CA . ILE A 1 194 ? -5.936 -7.430 -2.724 1.00 59.44 194 ILE A CA 1
ATOM 1558 C C . ILE A 1 194 ? -7.013 -6.366 -2.468 1.00 59.44 194 ILE A C 1
ATOM 1560 O O . ILE A 1 194 ? -8.191 -6.658 -2.628 1.00 59.44 194 ILE A O 1
ATOM 1564 N N . ALA A 1 195 ? -6.618 -5.147 -2.083 1.00 52.12 195 ALA A N 1
ATOM 1565 C CA . ALA A 1 195 ? -7.503 -4.059 -1.630 1.00 52.12 195 ALA A CA 1
ATOM 1566 C C . ALA A 1 195 ? -8.853 -3.892 -2.387 1.00 52.12 195 ALA A C 1
ATOM 1568 O O . ALA A 1 195 ? -9.882 -3.761 -1.730 1.00 52.12 195 ALA A O 1
ATOM 1569 N N . PRO A 1 196 ? -8.938 -3.934 -3.736 1.00 52.06 196 PRO A N 1
ATOM 1570 C CA . PRO A 1 196 ? -10.225 -3.872 -4.450 1.00 52.06 196 PRO A CA 1
ATOM 1571 C C . PRO A 1 196 ? -11.175 -5.057 -4.203 1.00 52.06 196 PRO A C 1
ATOM 1573 O O . PRO A 1 196 ? -12.370 -4.928 -4.439 1.00 52.06 196 PRO A O 1
ATOM 1576 N N . LYS A 1 197 ? -10.667 -6.195 -3.731 1.00 65.50 197 LYS A N 1
ATOM 1577 C CA . LYS A 1 197 ? -11.450 -7.382 -3.365 1.00 65.50 197 LYS A CA 1
ATOM 1578 C C . LYS A 1 197 ? -11.704 -7.480 -1.864 1.00 65.50 197 LYS A C 1
ATOM 1580 O O . LYS A 1 197 ? -12.235 -8.481 -1.411 1.00 65.50 197 LYS A O 1
ATOM 1585 N N . GLU A 1 198 ? -11.340 -6.467 -1.079 1.00 73.50 198 GLU A N 1
ATOM 1586 C CA . GLU A 1 198 ? -11.440 -6.529 0.381 1.00 73.50 198 GLU A CA 1
ATOM 1587 C C . GLU A 1 198 ? -12.887 -6.654 0.871 1.00 73.50 198 GLU A C 1
ATOM 1589 O O . GLU A 1 198 ? -13.179 -7.521 1.687 1.00 73.50 198 GLU A O 1
ATOM 1594 N N . GLN A 1 199 ? -13.814 -5.856 0.332 1.00 78.25 199 GLN A N 1
ATOM 1595 C CA . GLN A 1 199 ? -15.236 -5.943 0.696 1.00 78.25 199 GLN A CA 1
ATOM 1596 C C . GLN A 1 199 ? -15.882 -7.244 0.211 1.00 78.25 199 GLN A C 1
ATOM 1598 O O . GLN A 1 199 ? -16.674 -7.850 0.927 1.00 78.25 199 GLN A O 1
ATOM 1603 N N . GLU A 1 200 ? -15.519 -7.694 -0.991 1.00 78.62 200 GLU A N 1
ATOM 1604 C CA . GLU A 1 200 ? -15.959 -8.982 -1.531 1.00 78.62 200 GLU A CA 1
ATOM 1605 C C . GLU A 1 200 ? -15.469 -10.127 -0.638 1.00 78.62 200 GLU A C 1
ATOM 1607 O O . GLU A 1 200 ? -16.257 -10.973 -0.224 1.00 78.62 200 GLU A O 1
ATOM 1612 N N . TRP A 1 201 ? -14.192 -10.107 -0.259 1.00 82.75 201 TRP A N 1
ATOM 1613 C CA . TRP A 1 201 ? -13.587 -11.076 0.647 1.00 82.75 201 TRP A CA 1
ATOM 1614 C C . TRP A 1 201 ? -14.263 -11.061 2.023 1.00 82.75 201 TRP A C 1
ATOM 1616 O O . TRP A 1 201 ? -14.618 -12.120 2.531 1.00 82.75 201 TRP A O 1
ATOM 1626 N N . LEU A 1 202 ? -14.549 -9.876 2.578 1.00 85.69 202 LEU A N 1
ATOM 1627 C CA . LEU A 1 202 ? -15.266 -9.722 3.848 1.00 85.69 202 LEU A CA 1
ATOM 1628 C C . LEU A 1 202 ? -16.667 -10.357 3.834 1.00 85.69 202 LEU A C 1
ATOM 1630 O O . LEU A 1 202 ? -17.140 -10.783 4.887 1.00 85.69 202 LEU A O 1
ATOM 1634 N N . GLN A 1 203 ? -17.320 -10.428 2.670 1.00 87.38 203 GLN A N 1
ATOM 1635 C CA . GLN A 1 203 ? -18.653 -11.017 2.484 1.00 87.38 203 GLN A CA 1
ATOM 1636 C C . GLN A 1 203 ? -18.623 -12.441 1.913 1.00 87.38 203 GLN A C 1
ATOM 1638 O O . GLN A 1 203 ? -19.665 -13.089 1.834 1.00 87.38 203 GLN A O 1
ATOM 1643 N N . THR A 1 204 ? -17.453 -12.949 1.527 1.00 86.50 204 THR A N 1
ATOM 1644 C CA . THR A 1 204 ? -17.318 -14.288 0.954 1.00 86.50 204 THR A CA 1
ATOM 1645 C C . THR A 1 204 ? -17.253 -15.315 2.080 1.00 86.50 204 THR A C 1
ATOM 1647 O O . THR A 1 204 ? -16.375 -15.219 2.937 1.00 86.50 204 THR A O 1
ATOM 1650 N N . PRO A 1 205 ? -18.150 -16.315 2.109 1.00 87.25 205 PRO A N 1
ATOM 1651 C CA . PRO A 1 205 ? -18.044 -17.416 3.054 1.00 87.25 205 PRO A CA 1
ATOM 1652 C C . PRO A 1 205 ? -16.721 -18.155 2.869 1.00 87.25 205 PRO A C 1
ATOM 1654 O O . PRO A 1 205 ? -16.415 -18.624 1.771 1.00 87.25 205 PRO A O 1
ATOM 1657 N N . LEU A 1 206 ? -15.944 -18.279 3.941 1.00 83.19 206 LEU A N 1
ATOM 1658 C CA . LEU A 1 206 ? -14.678 -19.003 3.902 1.00 83.19 206 LEU A CA 1
ATOM 1659 C C . LEU A 1 206 ? -14.843 -20.358 4.607 1.00 83.19 206 LEU A C 1
ATOM 1661 O O . LEU A 1 206 ? -15.226 -20.384 5.784 1.00 83.19 206 LEU A O 1
ATOM 1665 N N . PRO A 1 207 ? -14.519 -21.488 3.947 1.00 81.81 207 PRO A N 1
ATOM 1666 C CA . PRO A 1 207 ? -14.585 -22.815 4.566 1.00 81.81 207 PRO A CA 1
ATOM 1667 C C . PRO A 1 207 ? -13.813 -22.905 5.883 1.00 81.81 207 PRO A C 1
ATOM 1669 O O . PRO A 1 207 ? -14.288 -23.499 6.851 1.00 81.81 207 PRO A O 1
ATOM 1672 N N . ALA A 1 208 ? -12.672 -22.222 5.938 1.00 78.19 208 ALA A N 1
ATOM 1673 C CA . ALA A 1 208 ? -11.765 -22.194 7.072 1.00 78.19 208 ALA A CA 1
ATOM 1674 C C . ALA A 1 208 ? -12.376 -21.599 8.358 1.00 78.19 208 ALA A C 1
ATOM 1676 O O . ALA A 1 208 ? -12.087 -22.061 9.457 1.00 78.19 208 ALA A O 1
ATOM 1677 N N . ILE A 1 209 ? -13.317 -20.655 8.239 1.00 83.19 209 ILE A N 1
ATOM 1678 C CA . ILE A 1 209 ? -14.066 -20.087 9.377 1.00 83.19 209 ILE A CA 1
ATOM 1679 C C . ILE A 1 209 ? -15.501 -20.619 9.416 1.00 83.19 209 ILE A C 1
ATOM 1681 O O . ILE A 1 209 ? -16.461 -19.882 9.632 1.00 83.19 209 ILE A O 1
ATOM 1685 N N . ARG A 1 210 ? -15.657 -21.936 9.219 1.00 84.88 210 ARG A N 1
ATOM 1686 C CA . ARG A 1 210 ? -16.944 -22.658 9.296 1.00 84.88 210 ARG A CA 1
ATOM 1687 C C . ARG A 1 210 ? -17.995 -22.120 8.319 1.00 84.88 210 ARG A C 1
ATOM 1689 O O . ARG A 1 210 ? -19.173 -22.035 8.667 1.00 84.88 210 ARG A O 1
ATOM 1696 N N . ASN A 1 211 ? -17.568 -21.741 7.113 1.00 85.31 211 ASN A N 1
ATOM 1697 C CA . ASN A 1 211 ? -18.408 -21.100 6.095 1.00 85.31 211 ASN A CA 1
ATOM 1698 C C . ASN A 1 211 ? -19.087 -19.804 6.583 1.00 85.31 211 ASN A C 1
ATOM 1700 O O . ASN A 1 211 ? -20.125 -19.410 6.053 1.00 85.31 211 ASN A O 1
ATOM 1704 N N . GLN A 1 212 ? -18.524 -19.136 7.595 1.00 87.56 212 GLN A N 1
ATOM 1705 C CA . GLN A 1 212 ? -18.917 -17.777 7.955 1.00 87.56 212 GLN A CA 1
ATOM 1706 C C . GLN A 1 212 ? -18.203 -16.776 7.044 1.00 87.56 212 GLN A C 1
ATOM 1708 O O . GLN A 1 212 ? -17.155 -17.068 6.463 1.00 87.56 212 GLN A O 1
ATOM 1713 N N . THR A 1 213 ? -18.779 -15.585 6.912 1.00 90.38 213 THR A N 1
ATOM 1714 C CA . THR A 1 213 ? -18.094 -14.470 6.260 1.00 90.38 213 THR A CA 1
ATOM 1715 C C . THR A 1 213 ? -17.100 -13.846 7.245 1.00 90.38 213 THR A C 1
ATOM 1717 O O . THR A 1 213 ? -17.395 -13.788 8.449 1.00 90.38 213 THR A O 1
ATOM 1720 N N . PRO A 1 214 ? -15.936 -13.352 6.787 1.00 90.25 214 PRO A N 1
ATOM 1721 C CA . PRO A 1 214 ? -14.999 -12.653 7.660 1.00 90.25 214 PRO A CA 1
ATOM 1722 C C . PRO A 1 214 ? -15.642 -11.474 8.399 1.00 90.25 214 PRO A C 1
ATOM 1724 O O . PRO A 1 214 ? -15.379 -11.292 9.582 1.00 90.25 214 PRO A O 1
ATOM 1727 N N . ALA A 1 215 ? -16.559 -10.731 7.765 1.00 89.75 215 ALA A N 1
ATOM 1728 C CA . ALA A 1 215 ? -17.302 -9.654 8.422 1.00 89.75 215 ALA A CA 1
ATOM 1729 C C . ALA A 1 215 ? -18.100 -10.150 9.640 1.00 89.75 215 ALA A C 1
ATOM 1731 O O . ALA A 1 215 ? -18.048 -9.539 10.709 1.00 89.75 215 ALA A O 1
ATOM 1732 N N . GLN A 1 216 ? -18.802 -11.279 9.509 1.00 90.19 216 GLN A N 1
ATOM 1733 C CA . GLN A 1 216 ? -19.566 -11.854 10.614 1.00 90.19 216 GLN A CA 1
ATOM 1734 C C . GLN A 1 216 ? -18.644 -12.354 11.734 1.00 90.19 216 GLN A C 1
ATOM 1736 O O . GLN A 1 216 ? -18.909 -12.109 12.910 1.00 90.19 216 GLN A O 1
ATOM 1741 N N . ALA A 1 217 ? -17.531 -12.996 11.376 1.00 90.50 217 ALA A N 1
ATOM 1742 C CA . ALA A 1 217 ? -16.534 -13.449 12.340 1.00 90.50 217 ALA A CA 1
ATOM 1743 C C . ALA A 1 217 ? -15.880 -12.275 13.099 1.00 90.50 217 ALA A C 1
ATOM 1745 O O . ALA A 1 217 ? -15.711 -12.364 14.316 1.00 90.50 217 ALA A O 1
ATOM 1746 N N . ILE A 1 218 ? -15.604 -11.146 12.433 1.00 92.19 218 ILE A N 1
ATOM 1747 C CA . ILE A 1 218 ? -15.131 -9.914 13.087 1.00 92.19 218 ILE A CA 1
ATOM 1748 C C . ILE A 1 218 ? -16.171 -9.412 14.097 1.00 92.19 218 ILE A C 1
ATOM 1750 O O . ILE A 1 218 ? -15.833 -9.201 15.260 1.00 92.19 218 ILE A O 1
ATOM 1754 N N . VAL A 1 219 ? -17.439 -9.269 13.690 1.00 92.94 219 VAL A N 1
ATOM 1755 C CA . VAL A 1 219 ? -18.534 -8.804 14.569 1.00 92.94 219 VAL A CA 1
ATOM 1756 C C . VAL A 1 219 ? -18.719 -9.710 15.786 1.00 92.94 219 VAL A C 1
ATOM 1758 O O . VAL A 1 219 ? -19.036 -9.235 16.876 1.00 92.94 219 VAL A O 1
ATOM 1761 N N . ASP A 1 220 ? -18.509 -11.011 15.620 1.00 91.44 220 ASP A N 1
ATOM 1762 C CA . ASP A 1 220 ? -18.623 -11.991 16.698 1.00 91.44 220 ASP A CA 1
ATOM 1763 C C . ASP A 1 220 ? -17.383 -12.061 17.603 1.00 91.44 220 ASP A C 1
ATOM 1765 O O . ASP A 1 220 ? -17.328 -12.908 18.494 1.00 91.44 220 ASP A O 1
ATOM 1769 N N . GLY A 1 221 ? -16.405 -11.168 17.409 1.00 89.81 221 GLY A N 1
ATOM 1770 C CA . GLY A 1 221 ? -15.185 -11.106 18.215 1.00 89.81 221 GLY A CA 1
ATOM 1771 C C . GLY A 1 221 ? -14.203 -12.239 17.917 1.00 89.81 221 GLY A C 1
ATOM 1772 O O . GLY A 1 221 ? -13.322 -12.525 18.721 1.00 89.81 221 GLY A O 1
ATOM 1773 N N . LYS A 1 222 ? -14.340 -12.887 16.757 1.00 90.81 222 LYS A N 1
ATOM 1774 C CA . LYS A 1 222 ? -13.511 -14.013 16.308 1.00 90.81 222 LYS A CA 1
ATOM 1775 C C . LYS A 1 222 ? -12.422 -13.577 15.328 1.00 90.81 222 LYS A C 1
ATOM 1777 O O . LYS A 1 222 ? -12.034 -14.335 14.445 1.00 90.81 222 LYS A O 1
ATOM 1782 N N . MET A 1 223 ? -11.910 -12.353 15.474 1.00 91.38 223 MET A N 1
ATOM 1783 C CA . MET A 1 223 ? -10.806 -11.850 14.642 1.00 91.38 223 MET A CA 1
ATOM 1784 C C . MET A 1 223 ? -9.593 -12.783 14.686 1.00 91.38 223 MET A C 1
ATOM 1786 O O . MET A 1 223 ? -8.951 -12.992 13.661 1.00 91.38 223 MET A O 1
ATOM 1790 N N . ARG A 1 224 ? -9.329 -13.411 15.841 1.00 89.94 224 ARG A N 1
ATOM 1791 C CA . ARG A 1 224 ? -8.228 -14.366 15.997 1.00 89.94 224 ARG A CA 1
ATOM 1792 C C . ARG A 1 224 ? -8.353 -15.587 15.085 1.00 89.94 224 ARG A C 1
ATOM 1794 O O . ARG A 1 224 ? -7.337 -16.026 14.562 1.00 89.94 224 ARG A O 1
ATOM 1801 N N . ASP A 1 225 ? -9.564 -16.079 14.839 1.00 89.06 225 ASP A N 1
ATOM 1802 C CA . ASP A 1 225 ? -9.787 -17.218 13.939 1.00 89.06 225 ASP A CA 1
ATOM 1803 C C . ASP A 1 225 ? -9.395 -16.846 12.499 1.00 89.06 225 ASP A C 1
ATOM 1805 O O . ASP A 1 225 ? -8.728 -17.609 11.812 1.00 89.06 225 ASP A O 1
ATOM 1809 N N . ILE A 1 226 ? -9.732 -15.629 12.064 1.00 88.56 226 ILE A N 1
ATOM 1810 C CA . ILE A 1 226 ? -9.374 -15.110 10.736 1.00 88.56 226 ILE A CA 1
ATOM 1811 C C . ILE A 1 226 ? -7.859 -14.892 10.619 1.00 88.56 226 ILE A C 1
ATOM 1813 O O . ILE A 1 226 ? -7.256 -15.241 9.607 1.00 88.56 226 ILE A O 1
ATOM 1817 N N . ILE A 1 227 ? -7.241 -14.323 11.658 1.00 88.94 227 ILE A N 1
ATOM 1818 C CA . ILE A 1 227 ? -5.790 -14.108 11.734 1.00 88.94 227 ILE A CA 1
ATOM 1819 C C . ILE A 1 227 ? -5.048 -15.438 11.586 1.00 88.94 227 ILE A C 1
ATOM 1821 O O . ILE A 1 227 ? -4.127 -15.534 10.780 1.00 88.94 227 ILE A O 1
ATOM 1825 N N . VAL A 1 228 ? -5.468 -16.471 12.324 1.00 86.06 228 VAL A N 1
ATOM 1826 C CA . VAL A 1 228 ? -4.859 -17.807 12.253 1.00 86.06 228 VAL A CA 1
ATOM 1827 C C . VAL A 1 228 ? -4.921 -18.366 10.830 1.00 86.06 228 VAL A C 1
ATOM 1829 O O . VAL A 1 228 ? -3.935 -18.932 10.369 1.00 86.06 228 VAL A O 1
ATOM 1832 N N . GLU A 1 229 ? -6.014 -18.147 10.099 1.00 82.81 229 GLU A N 1
ATOM 1833 C CA . GLU A 1 229 ? -6.129 -18.607 8.711 1.00 82.81 229 GLU A CA 1
ATOM 1834 C C . GLU A 1 229 ? -5.262 -17.811 7.730 1.00 82.81 229 GLU A C 1
ATOM 1836 O O . GLU A 1 229 ? -4.643 -18.406 6.850 1.00 82.81 229 GLU A O 1
ATOM 1841 N N . PHE A 1 230 ? -5.139 -16.489 7.888 1.00 79.50 230 PHE A N 1
ATOM 1842 C CA . PHE A 1 230 ? -4.174 -15.717 7.097 1.00 79.50 230 PHE A CA 1
ATOM 1843 C C . PHE A 1 230 ? -2.741 -16.200 7.315 1.00 79.50 230 PHE A C 1
ATOM 1845 O O . PHE A 1 230 ? -2.004 -16.370 6.346 1.00 79.50 230 PHE A O 1
ATOM 1852 N N . LEU A 1 231 ? -2.367 -16.467 8.570 1.00 76.62 231 LEU A N 1
ATOM 1853 C CA . LEU A 1 231 ? -1.047 -16.996 8.908 1.00 76.62 231 LEU A CA 1
ATOM 1854 C C . LEU A 1 231 ? -0.846 -18.398 8.315 1.00 76.62 231 LEU A C 1
ATOM 1856 O O . LEU A 1 231 ? 0.181 -18.657 7.695 1.00 76.62 231 LEU A O 1
ATOM 1860 N N . ARG A 1 232 ? -1.856 -19.272 8.397 1.00 74.31 232 ARG A N 1
ATOM 1861 C CA . ARG A 1 232 ? -1.825 -20.619 7.807 1.00 74.31 232 ARG A CA 1
ATOM 1862 C C . ARG A 1 232 ? -1.663 -20.592 6.281 1.00 74.31 232 ARG A C 1
ATOM 1864 O O . ARG A 1 232 ? -0.877 -21.367 5.735 1.00 74.31 232 ARG A O 1
ATOM 1871 N N . LEU A 1 233 ? -2.370 -19.687 5.596 1.00 68.69 233 LEU A N 1
ATOM 1872 C CA . LEU A 1 233 ? -2.244 -19.468 4.149 1.00 68.69 233 LEU A CA 1
ATOM 1873 C C . LEU A 1 233 ? -0.874 -18.890 3.774 1.00 68.69 233 LEU A C 1
ATOM 1875 O O . LEU A 1 233 ? -0.284 -19.320 2.783 1.00 68.69 233 LEU A O 1
ATOM 1879 N N . GLY A 1 234 ? -0.352 -17.954 4.572 1.00 62.12 234 GLY A N 1
ATOM 1880 C CA . GLY A 1 234 ? 0.993 -17.402 4.404 1.00 62.12 234 GLY A CA 1
ATOM 1881 C C . GLY A 1 234 ? 2.100 -18.449 4.572 1.00 62.12 234 GLY A C 1
ATOM 1882 O O . GLY A 1 234 ? 3.101 -18.404 3.861 1.00 62.12 234 GLY A O 1
ATOM 1883 N N . GLU A 1 235 ? 1.896 -19.437 5.448 1.00 69.06 235 GLU A N 1
ATOM 1884 C CA . GLU A 1 235 ? 2.802 -20.575 5.663 1.00 69.06 235 GLU 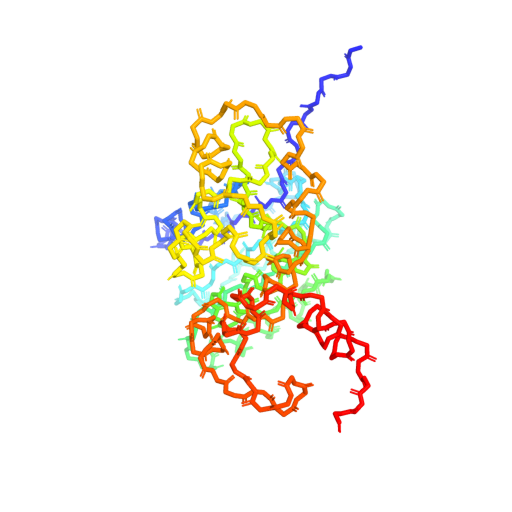A CA 1
ATOM 1885 C C . GLU A 1 235 ? 2.678 -21.685 4.598 1.00 69.06 235 GLU A C 1
ATOM 1887 O O . GLU A 1 235 ? 3.433 -22.659 4.629 1.00 69.06 235 GLU A O 1
ATOM 1892 N N . GLY A 1 236 ? 1.747 -21.562 3.642 1.00 55.94 236 GLY A N 1
ATOM 1893 C CA . GLY A 1 236 ? 1.550 -22.541 2.569 1.00 55.94 236 GLY A CA 1
ATOM 1894 C C . GLY A 1 236 ? 0.954 -23.876 3.031 1.00 55.94 236 GLY A C 1
ATOM 1895 O O . GLY A 1 236 ? 1.077 -24.879 2.324 1.00 55.94 236 GLY A O 1
ATOM 1896 N N . GLN A 1 237 ? 0.318 -23.918 4.205 1.00 50.75 237 GLN A N 1
ATOM 1897 C CA . GLN A 1 237 ? -0.345 -25.129 4.680 1.00 50.75 237 GLN A CA 1
ATOM 1898 C C . GLN A 1 237 ? -1.653 -25.356 3.894 1.00 50.75 237 GLN A C 1
ATOM 1900 O O . GLN A 1 237 ? -2.423 -24.410 3.705 1.00 50.75 237 GLN A O 1
ATOM 1905 N N . PRO A 1 238 ? -1.936 -26.587 3.422 1.00 52.91 238 PRO A N 1
ATOM 1906 C CA . PRO A 1 238 ? -3.156 -26.875 2.668 1.00 52.91 238 PRO A CA 1
ATOM 1907 C C . PRO A 1 238 ? -4.399 -26.667 3.540 1.00 52.91 238 PRO A C 1
ATOM 1909 O O . PRO A 1 238 ? -4.344 -26.937 4.741 1.00 52.91 238 PRO A O 1
ATOM 1912 N N . VAL A 1 239 ? -5.490 -26.189 2.923 1.00 54.22 239 VAL A N 1
ATOM 1913 C CA . VAL A 1 239 ? -6.798 -25.893 3.550 1.00 54.22 239 VAL A CA 1
ATOM 1914 C C . VAL A 1 239 ? -7.493 -27.164 4.019 1.00 54.22 239 VAL A C 1
ATOM 1916 O O . VAL A 1 239 ? -7.637 -28.089 3.189 1.00 54.22 239 VAL A O 1
#

Sequence (239 aa):
METVAHRQELTVWADASVLAEAKDLFSHFEAAIRPIPKTCHSEDVPKSKVSVVYLKHSEPRKDHISFLECFKSPKVEFLLFYMPHDSSSLAFRWGQMVGKECVAKTDWAFNFQHLKQILRLRNVIAHPVKDAQGEVDLAVARKRWGLTQEQMAKALNVAPRTIQNWESGIGTSQMAKKTQDLKELLQLMDEFVIAPKEQEWLQTPLPAIRNQTPAQAIVDGKMRDIIVEFLRLGEGQPV